Protein AF-A0A7V8GK95-F1 (afdb_monomer)

Sequence (224 aa):
MRRWREAWDEAEFDGLAWIAGALVVMAVLVVMGVAIPYWWFVGGRISGNATDWAQFGDYFGGVAGPLLAVFSVVGLVLALLLQGRQIRQAEERSIAEQHLRSLQALSREMELLEARLLTVPATGEGNPALPVPQSMADVLDGLAPLHPAHRPMFRRLATLYAQVLGEYAATVAMYRENVLPYWDVRTFERRGRGWLARLQPHAGSLEGMGVVALAVIEHHLRGE

Solvent-accessible surface area (backbone atoms only — not comparable to full-atom values): 12532 Å² total; per-residue (Å²): 118,64,74,61,52,54,55,51,52,52,53,49,52,52,50,49,52,52,49,54,51,50,51,54,52,48,53,51,49,52,53,48,65,53,50,52,57,52,40,61,75,66,67,74,62,87,74,92,51,71,68,61,56,51,54,49,48,52,55,47,46,66,57,49,45,61,54,51,49,52,52,48,52,53,50,49,52,52,49,52,58,51,50,56,49,53,50,51,57,50,48,57,50,49,53,45,50,49,53,51,50,50,52,50,50,45,51,50,50,51,54,52,54,32,63,38,67,62,72,67,82,84,78,85,81,92,71,88,74,68,75,70,76,36,31,45,41,35,44,48,72,65,76,38,84,82,51,80,89,45,49,69,58,49,29,55,50,51,43,50,49,51,51,52,48,36,56,42,19,52,50,50,38,54,41,51,76,73,63,50,95,54,75,69,50,59,52,51,34,52,51,52,50,52,56,47,61,39,47,56,86,49,33,89,55,30,70,96,57,30,63,58,51,53,51,52,30,50,35,35,46,69,72,106

Mean predicted aligned error: 12.37 Å

Nearest PDB structures (foldseek):
  8arr-assembly1_A  TM=2.201E-01  e=6.600E-01  Homo sapiens
  8t12-assembly1_A  TM=3.086E-01  e=1.769E+00  Homo sapiens
  4o46-assembly6_F  TM=4.327E-01  e=7.966E+00  Homo sapiens

Radius of gyration: 35.37 Å; Cα contacts (8 Å, |Δi|>4): 136; chains: 1; bounding box: 76×25×108 Å

Secondary structure (DSSP, 8-state):
-HHHHHHHHHHHHHHHHHHHHHHHHHHHHHHHHHHHHHHHHTTTPPPS-HHHHHHHHHHHHHHHHHHHHHHHHHHHHHHHHHHHHHHHHHHHHHHHHHHHHHHHHHHHHHHHHHT-EE------SS-------EEHHHHHTTSS---GGGHHHHHHHHHHHHHHHHHHHHHHHHHHHHT-SSHHHHHHHHHHHHHHHHHGGGGGGS-TTHHHHHHHHHHHHHT-

pLDDT: mean 80.24, std 12.64, range [44.44, 95.81]

Organism: NCBI:txid83619

Structure (mmCIF, N/CA/C/O backbone):
data_AF-A0A7V8GK95-F1
#
_entry.id   AF-A0A7V8GK95-F1
#
loop_
_atom_site.group_PDB
_atom_site.id
_atom_site.type_symbol
_atom_site.label_atom_id
_atom_site.label_alt_id
_atom_site.label_comp_id
_atom_site.label_asym_id
_atom_site.label_entity_id
_atom_site.label_seq_id
_atom_site.pdbx_PDB_ins_code
_atom_site.Cartn_x
_atom_site.Cartn_y
_atom_site.Cartn_z
_atom_site.occupancy
_atom_site.B_iso_or_equiv
_atom_site.auth_seq_id
_atom_site.auth_comp_id
_atom_site.auth_asym_id
_atom_site.auth_atom_id
_atom_site.pdbx_PDB_model_num
ATOM 1 N N . MET A 1 1 ? -11.070 -15.235 -13.474 1.00 50.25 1 MET A N 1
ATOM 2 C CA . MET A 1 1 ? -10.571 -14.013 -14.152 1.00 50.25 1 MET A CA 1
ATOM 3 C C . MET A 1 1 ? -9.053 -13.797 -14.019 1.00 50.25 1 MET A C 1
ATOM 5 O O . MET A 1 1 ? -8.503 -13.161 -14.902 1.00 50.25 1 MET A O 1
ATOM 9 N N . ARG A 1 2 ? -8.356 -14.341 -12.999 1.00 46.59 2 ARG A N 1
ATOM 10 C CA . ARG A 1 2 ? -6.887 -14.208 -12.818 1.00 46.59 2 ARG A CA 1
ATOM 11 C C . ARG A 1 2 ? -6.032 -14.966 -13.853 1.00 46.59 2 ARG A C 1
ATOM 13 O O . ARG A 1 2 ? -5.194 -14.346 -14.485 1.00 46.59 2 ARG A O 1
ATOM 20 N N . ARG A 1 3 ? -6.368 -16.233 -14.151 1.00 47.66 3 ARG A N 1
ATOM 21 C CA . ARG A 1 3 ? -5.681 -17.056 -15.179 1.00 47.66 3 ARG A CA 1
ATOM 22 C C . ARG A 1 3 ? -5.663 -16.442 -16.582 1.00 47.66 3 ARG A C 1
ATOM 24 O O . ARG A 1 3 ? -4.743 -16.693 -17.342 1.00 47.66 3 ARG A O 1
ATOM 31 N N . TRP A 1 4 ? -6.682 -15.656 -16.931 1.00 46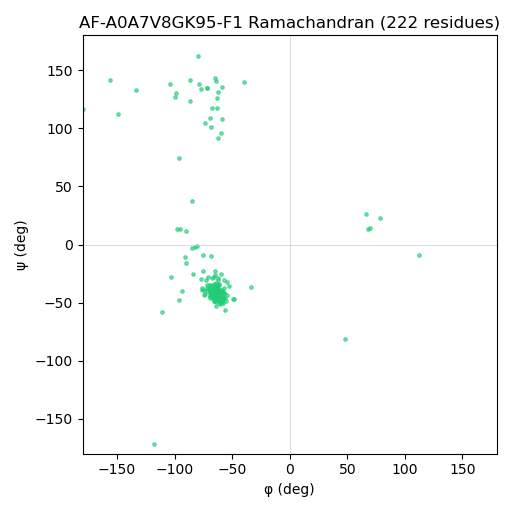.59 4 TRP A N 1
ATOM 32 C CA . TRP A 1 4 ? -6.716 -14.959 -18.218 1.00 46.59 4 TRP A CA 1
ATOM 33 C C . TRP A 1 4 ? -5.779 -13.749 -18.207 1.00 46.59 4 TRP A C 1
ATOM 35 O O . TRP A 1 4 ? -5.110 -13.508 -19.192 1.00 46.59 4 TRP A O 1
ATOM 45 N N . ARG A 1 5 ? -5.669 -13.025 -17.088 1.00 52.19 5 ARG A N 1
ATOM 46 C CA . ARG A 1 5 ? -4.744 -11.890 -16.959 1.00 52.19 5 ARG A CA 1
ATOM 47 C C . ARG A 1 5 ? -3.279 -12.337 -16.954 1.00 52.19 5 ARG A C 1
ATOM 49 O O . ARG A 1 5 ? -2.479 -11.762 -17.672 1.00 52.19 5 ARG A O 1
ATOM 56 N N . GLU A 1 6 ? -2.978 -13.416 -16.235 1.00 52.19 6 GLU A N 1
ATOM 57 C CA . GLU A 1 6 ? -1.641 -14.029 -16.189 1.00 52.19 6 GLU A CA 1
ATOM 58 C C . GLU A 1 6 ? -1.195 -14.526 -17.578 1.00 52.19 6 GLU A C 1
ATOM 60 O O . GLU A 1 6 ? -0.088 -14.225 -18.007 1.00 52.19 6 GLU A O 1
ATOM 65 N N . ALA A 1 7 ? -2.088 -15.179 -18.336 1.00 50.69 7 ALA A N 1
ATOM 66 C CA . ALA A 1 7 ? -1.790 -15.630 -19.699 1.00 50.69 7 ALA A CA 1
ATOM 67 C C . ALA A 1 7 ? -1.590 -14.477 -20.707 1.00 50.69 7 ALA A C 1
ATOM 69 O O . ALA A 1 7 ? -0.860 -14.636 -21.683 1.00 50.69 7 ALA A O 1
ATOM 70 N N . TRP A 1 8 ? -2.238 -13.327 -20.492 1.00 55.03 8 TRP A N 1
ATOM 71 C CA . TRP A 1 8 ? -2.030 -12.124 -21.306 1.00 55.03 8 TRP A CA 1
ATOM 72 C C . TRP A 1 8 ? -0.713 -11.413 -20.954 1.00 55.03 8 TRP A C 1
ATOM 74 O O . TRP A 1 8 ? -0.011 -10.982 -21.866 1.00 55.03 8 TRP A O 1
ATOM 84 N N . ASP A 1 9 ? -0.344 -11.346 -19.671 1.00 60.59 9 ASP A N 1
ATOM 85 C CA . ASP A 1 9 ? 0.926 -10.754 -19.224 1.00 60.59 9 ASP A CA 1
ATOM 86 C C . ASP A 1 9 ? 2.142 -11.592 -19.668 1.00 60.59 9 ASP A C 1
ATOM 88 O O . ASP A 1 9 ? 3.132 -11.029 -20.132 1.00 60.59 9 ASP A O 1
ATOM 92 N N . GLU A 1 10 ? 2.068 -12.928 -19.588 1.00 57.38 10 GLU A N 1
ATOM 93 C CA . GLU A 1 10 ? 3.137 -13.832 -20.052 1.00 57.38 10 GLU A CA 1
ATOM 94 C C . GLU A 1 10 ? 3.343 -13.739 -21.574 1.00 57.38 10 GLU A C 1
ATOM 96 O O . GLU A 1 10 ? 4.473 -13.583 -22.040 1.00 57.38 10 GLU A O 1
ATOM 101 N N . ALA A 1 11 ? 2.256 -13.733 -22.355 1.00 59.62 11 ALA A N 1
ATOM 102 C CA . ALA A 1 11 ? 2.326 -13.619 -23.812 1.00 59.62 11 ALA A CA 1
ATOM 103 C C . ALA A 1 11 ? 2.839 -12.245 -24.290 1.00 59.62 11 ALA A C 1
ATOM 105 O O . ALA A 1 11 ? 3.558 -12.164 -25.289 1.00 59.62 11 ALA A O 1
ATOM 106 N N . GLU A 1 12 ? 2.498 -11.155 -23.591 1.00 62.19 12 GLU A N 1
ATOM 107 C CA . GLU A 1 12 ? 3.033 -9.824 -23.899 1.00 62.19 12 GLU A CA 1
ATOM 108 C C . GLU A 1 12 ? 4.510 -9.681 -23.502 1.00 62.19 12 GLU A C 1
ATOM 110 O O . GLU A 1 12 ? 5.268 -9.037 -24.231 1.00 62.19 12 GLU A O 1
ATOM 115 N N . PHE A 1 13 ? 4.941 -10.271 -22.381 1.00 62.59 13 PHE A N 1
ATOM 116 C CA . PHE A 1 13 ? 6.338 -10.209 -21.940 1.00 62.59 13 PHE A CA 1
ATOM 117 C C . PHE A 1 13 ? 7.259 -11.004 -22.869 1.00 62.59 13 PHE A 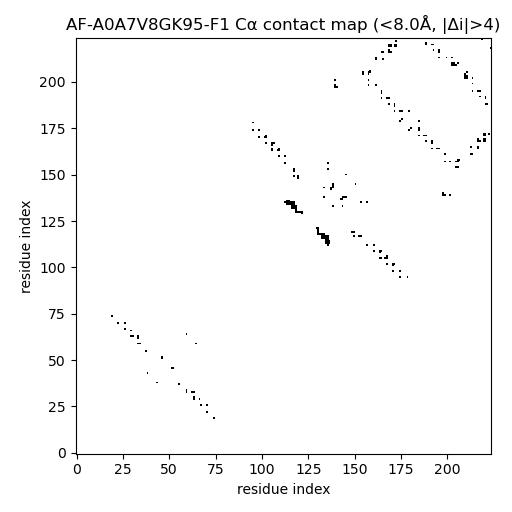C 1
ATOM 119 O O . PHE A 1 13 ? 8.305 -10.492 -23.278 1.00 62.59 13 PHE A O 1
ATOM 126 N N . ASP A 1 14 ? 6.829 -12.200 -23.283 1.00 70.12 14 ASP A N 1
ATOM 127 C CA . ASP A 1 14 ? 7.507 -12.964 -24.326 1.00 70.12 14 ASP A CA 1
ATOM 128 C C . ASP A 1 14 ? 7.559 -12.148 -25.621 1.00 70.12 14 ASP A C 1
ATOM 130 O O . ASP A 1 14 ? 8.635 -11.956 -26.187 1.00 70.12 14 ASP A O 1
ATOM 134 N N . GLY A 1 15 ? 6.435 -11.568 -26.054 1.00 71.12 15 GLY A N 1
ATOM 135 C CA . GLY A 1 15 ? 6.379 -10.719 -27.247 1.00 71.12 15 GLY A CA 1
ATOM 136 C C . GLY A 1 15 ? 7.384 -9.561 -27.220 1.00 71.12 15 GLY A C 1
ATOM 137 O O . GLY A 1 15 ? 8.084 -9.324 -28.204 1.00 71.12 15 GLY A O 1
ATOM 138 N N . LEU A 1 16 ? 7.521 -8.871 -26.086 1.00 69.62 16 LEU A N 1
ATOM 139 C CA . LEU A 1 16 ? 8.480 -7.776 -25.918 1.00 69.62 16 LEU A CA 1
ATOM 140 C C . LEU A 1 16 ? 9.936 -8.257 -25.894 1.00 69.62 16 LEU A C 1
ATOM 142 O O . LEU A 1 16 ? 10.795 -7.599 -26.483 1.00 69.62 16 LEU A O 1
ATOM 146 N N . ALA A 1 17 ? 10.221 -9.402 -25.270 1.00 73.19 17 ALA A N 1
ATOM 147 C CA . ALA A 1 17 ? 11.549 -10.013 -25.289 1.00 73.19 17 ALA A CA 1
ATOM 148 C C . ALA A 1 17 ? 11.955 -10.437 -26.712 1.00 73.19 17 ALA A C 1
ATOM 150 O O . ALA A 1 17 ? 13.087 -10.186 -27.135 1.00 73.19 17 ALA A O 1
ATOM 151 N N . TRP A 1 18 ? 11.017 -10.988 -27.488 1.00 75.31 18 TRP A N 1
ATOM 152 C CA . TRP A 1 18 ? 11.206 -11.294 -28.907 1.00 75.31 18 TRP A CA 1
ATOM 153 C C . TRP A 1 18 ? 11.435 -10.032 -29.747 1.00 75.31 18 TRP A C 1
ATOM 155 O O . TRP A 1 18 ? 12.325 -10.026 -30.596 1.00 75.31 18 TRP A O 1
ATOM 165 N N . ILE A 1 19 ? 10.699 -8.944 -29.493 1.00 78.62 19 ILE A N 1
ATOM 166 C CA . ILE A 1 19 ? 10.881 -7.656 -30.188 1.00 78.62 19 ILE A CA 1
ATOM 167 C C . ILE A 1 19 ? 12.245 -7.038 -29.856 1.00 78.62 19 ILE A C 1
ATOM 169 O O . ILE A 1 19 ? 12.940 -6.564 -30.755 1.00 78.62 19 ILE A O 1
ATOM 173 N N . ALA A 1 20 ? 12.658 -7.066 -28.589 1.00 77.75 20 ALA A N 1
ATOM 174 C CA . ALA A 1 20 ? 13.972 -6.586 -28.172 1.00 77.75 20 ALA A CA 1
ATOM 175 C C . ALA A 1 20 ? 15.099 -7.419 -28.807 1.00 77.75 20 ALA A C 1
ATOM 177 O O . ALA A 1 20 ? 16.050 -6.859 -29.353 1.00 77.75 20 ALA A O 1
ATOM 178 N N . GLY A 1 21 ? 14.963 -8.750 -28.815 1.00 82.50 21 GLY A N 1
ATOM 179 C CA . GLY A 1 21 ? 15.882 -9.647 -29.516 1.00 82.50 21 GLY A CA 1
ATOM 180 C C . GLY A 1 21 ? 15.943 -9.360 -31.020 1.00 82.50 21 GLY A C 1
ATOM 181 O O . GLY A 1 21 ? 17.030 -9.252 -31.585 1.00 82.50 21 GLY A O 1
ATOM 182 N N . ALA A 1 22 ? 14.792 -9.146 -31.661 1.00 82.00 22 ALA A N 1
ATOM 183 C CA . ALA A 1 22 ? 14.706 -8.793 -33.075 1.00 82.00 22 ALA A CA 1
ATOM 184 C C . ALA A 1 22 ? 15.367 -7.440 -33.385 1.00 82.00 22 ALA A C 1
ATOM 186 O O . ALA A 1 22 ? 16.049 -7.320 -34.401 1.00 82.00 22 ALA A O 1
ATOM 187 N N . LEU A 1 23 ? 15.229 -6.441 -32.507 1.00 80.25 23 LEU A N 1
ATOM 188 C CA . LEU A 1 23 ? 15.901 -5.142 -32.632 1.00 80.25 23 LEU A CA 1
ATOM 189 C C . LEU A 1 23 ? 17.426 -5.272 -32.565 1.00 80.25 23 LEU A C 1
ATOM 191 O O . LEU A 1 23 ? 18.125 -4.667 -33.375 1.00 80.25 23 LEU A O 1
ATOM 195 N N . VAL A 1 24 ? 17.945 -6.089 -31.644 1.00 82.88 24 VAL A N 1
ATOM 196 C CA . VAL A 1 24 ? 19.390 -6.351 -31.535 1.00 82.88 24 VAL A CA 1
ATOM 197 C C . VAL A 1 24 ? 19.906 -7.068 -32.780 1.00 82.88 24 VAL A C 1
ATOM 199 O O . VAL A 1 24 ? 20.910 -6.652 -33.357 1.00 82.88 24 VAL A O 1
ATOM 202 N N . VAL A 1 25 ? 19.200 -8.104 -33.243 1.00 85.38 25 VAL A N 1
ATOM 203 C CA . VAL A 1 25 ? 19.552 -8.816 -34.480 1.00 85.38 25 VAL A CA 1
ATOM 204 C C . VAL A 1 25 ? 19.526 -7.865 -35.676 1.00 85.38 25 VAL A C 1
ATOM 206 O O . VAL A 1 25 ? 20.461 -7.866 -36.471 1.00 85.38 25 VAL A O 1
ATOM 209 N N . MET A 1 26 ? 18.515 -7.001 -35.783 1.00 81.38 26 MET A N 1
ATOM 210 C CA . MET A 1 26 ? 18.412 -6.007 -36.853 1.00 81.38 26 MET A CA 1
ATOM 211 C C . MET A 1 26 ? 19.566 -4.999 -36.817 1.00 81.38 26 MET A C 1
ATOM 213 O O . MET A 1 26 ? 20.148 -4.700 -37.857 1.00 81.38 26 MET A O 1
ATOM 217 N N . ALA A 1 27 ? 19.948 -4.512 -35.634 1.00 80.44 27 ALA A N 1
ATOM 218 C CA . ALA A 1 27 ? 21.096 -3.622 -35.481 1.00 80.44 27 ALA A CA 1
ATOM 219 C C . ALA A 1 27 ? 22.398 -4.301 -35.942 1.00 80.44 27 ALA A C 1
ATOM 221 O O . ALA A 1 27 ? 23.175 -3.703 -36.686 1.00 80.44 27 ALA A O 1
ATOM 222 N N . VAL A 1 28 ? 22.606 -5.573 -35.582 1.00 83.62 28 VAL A N 1
ATOM 223 C CA . VAL A 1 28 ? 23.746 -6.371 -36.063 1.00 83.62 28 VAL A CA 1
ATOM 224 C C . VAL A 1 28 ? 23.692 -6.552 -37.581 1.00 83.62 28 VAL A C 1
ATOM 226 O O . VAL A 1 28 ? 24.711 -6.390 -38.247 1.00 83.62 28 VAL A O 1
ATOM 229 N N . LEU A 1 29 ? 22.518 -6.829 -38.155 1.00 83.81 29 LEU A N 1
ATOM 230 C CA . LEU A 1 29 ? 22.345 -6.962 -39.604 1.00 83.81 29 LEU A CA 1
ATOM 231 C C . LEU A 1 29 ? 22.642 -5.660 -40.349 1.00 83.81 29 LEU A C 1
ATOM 233 O O . LEU A 1 29 ? 23.238 -5.714 -41.418 1.00 83.81 29 LEU A O 1
ATOM 237 N N . VAL A 1 30 ? 22.291 -4.501 -39.789 1.00 82.06 30 VAL A N 1
ATOM 238 C CA . VAL A 1 30 ? 22.651 -3.194 -40.356 1.00 82.06 30 VAL A CA 1
ATOM 239 C C . VAL A 1 30 ? 24.164 -2.991 -40.337 1.00 82.06 30 VAL A C 1
ATOM 241 O O . VAL A 1 30 ? 24.744 -2.635 -41.359 1.00 82.06 30 VAL A O 1
ATOM 244 N N . VAL A 1 31 ? 24.823 -3.278 -39.211 1.00 81.75 31 VAL A N 1
ATOM 245 C CA . VAL A 1 31 ? 26.289 -3.191 -39.093 1.00 81.75 31 VAL A CA 1
ATOM 246 C C . VAL A 1 31 ? 26.973 -4.104 -40.114 1.00 81.75 31 VAL A C 1
ATOM 248 O O . VAL A 1 31 ? 27.856 -3.665 -40.851 1.00 81.75 31 VAL A O 1
ATOM 251 N N . MET A 1 32 ? 26.527 -5.356 -40.212 1.00 81.69 32 MET A N 1
ATOM 252 C CA . MET A 1 32 ? 27.051 -6.332 -41.170 1.00 81.69 32 MET A CA 1
ATOM 253 C C . MET A 1 32 ? 26.739 -5.935 -42.618 1.00 81.69 32 MET A C 1
ATOM 255 O O . MET A 1 32 ? 27.592 -6.076 -43.491 1.00 81.69 32 MET A O 1
ATOM 259 N N . GLY A 1 33 ? 25.551 -5.387 -42.871 1.00 80.81 33 GLY A N 1
ATOM 260 C CA . GLY A 1 33 ? 25.105 -4.916 -44.180 1.00 80.81 33 GLY A CA 1
ATOM 261 C C . GLY A 1 33 ? 25.908 -3.731 -44.713 1.00 80.81 33 GLY A C 1
ATOM 262 O O . GLY A 1 33 ? 25.970 -3.550 -45.922 1.00 80.81 33 GLY A O 1
ATOM 263 N N . VAL A 1 34 ? 26.569 -2.966 -43.841 1.00 77.69 34 VAL A N 1
ATOM 264 C CA . VAL A 1 34 ? 27.497 -1.891 -44.228 1.00 77.69 34 VAL A CA 1
ATOM 265 C C . VAL A 1 34 ? 28.945 -2.397 -44.283 1.00 77.69 34 VAL A C 1
ATOM 267 O O . VAL A 1 34 ? 29.688 -2.057 -45.205 1.00 77.69 34 VAL A O 1
ATOM 270 N N . ALA A 1 35 ? 29.351 -3.252 -43.340 1.00 78.12 35 ALA A N 1
ATOM 271 C CA . ALA A 1 35 ? 30.722 -3.755 -43.245 1.00 78.12 35 ALA A CA 1
ATOM 272 C C . ALA A 1 35 ? 31.089 -4.769 -44.348 1.00 78.12 35 ALA A C 1
ATOM 274 O O . ALA A 1 35 ? 32.193 -4.708 -44.892 1.00 78.12 35 ALA A O 1
ATOM 275 N N . ILE A 1 36 ? 30.179 -5.684 -44.709 1.00 80.56 36 ILE A N 1
ATOM 276 C CA . ILE A 1 36 ? 30.436 -6.744 -45.703 1.00 80.56 36 ILE A CA 1
ATOM 277 C C . ILE A 1 36 ? 30.659 -6.170 -47.115 1.00 80.56 36 ILE A C 1
ATOM 279 O O . ILE A 1 36 ? 31.652 -6.547 -47.743 1.00 80.56 36 ILE A O 1
ATOM 283 N N . PRO A 1 37 ? 29.815 -5.257 -47.641 1.00 77.00 37 PRO A N 1
ATOM 284 C CA . PRO A 1 37 ? 30.052 -4.668 -48.956 1.00 77.00 37 PRO A CA 1
ATOM 285 C C . PRO A 1 37 ? 31.347 -3.863 -48.989 1.00 77.00 37 PRO A C 1
ATOM 287 O O . PRO A 1 37 ? 32.117 -4.004 -49.934 1.00 77.00 37 PRO A O 1
AT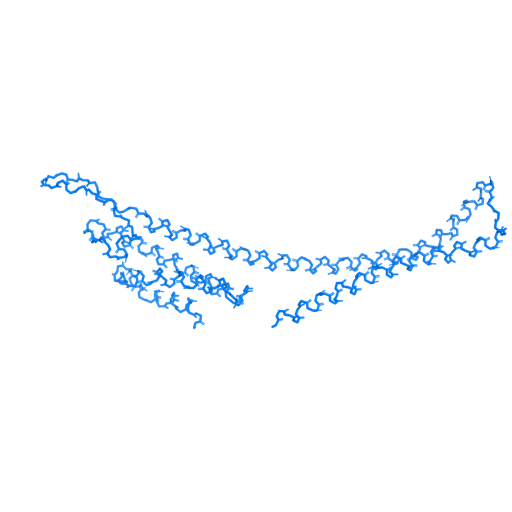OM 290 N N . TYR A 1 38 ? 31.634 -3.081 -47.942 1.00 74.12 38 TYR A N 1
ATOM 291 C CA . TYR A 1 38 ? 32.888 -2.334 -47.846 1.00 74.12 38 TYR A CA 1
ATOM 292 C C . TYR A 1 38 ? 34.108 -3.267 -47.919 1.00 74.12 38 TYR A C 1
ATOM 294 O O . TYR A 1 38 ? 35.022 -3.035 -48.710 1.00 74.12 38 TYR A O 1
ATOM 302 N N . TRP A 1 39 ? 34.086 -4.378 -47.175 1.00 74.69 39 TRP A N 1
ATOM 303 C CA . TRP A 1 39 ? 35.144 -5.394 -47.208 1.00 74.69 39 TRP A CA 1
ATOM 304 C C . TRP A 1 39 ? 35.336 -6.013 -48.600 1.00 74.69 39 TRP A C 1
ATOM 306 O O . TRP A 1 39 ? 36.469 -6.233 -49.039 1.00 74.69 39 TRP A O 1
ATOM 316 N N . TRP A 1 40 ? 34.234 -6.266 -49.312 1.00 74.94 40 TRP A N 1
ATOM 317 C CA . TRP A 1 40 ? 34.257 -6.812 -50.668 1.00 74.94 40 TRP A CA 1
ATOM 318 C C . TRP A 1 40 ? 34.808 -5.808 -51.691 1.00 74.94 40 TRP A C 1
ATOM 320 O O . TRP A 1 40 ? 35.609 -6.179 -52.546 1.00 74.94 40 TRP A O 1
ATOM 330 N N . PHE A 1 41 ? 34.426 -4.532 -51.588 1.00 71.44 41 PHE A N 1
ATOM 331 C CA . PHE A 1 41 ? 34.870 -3.472 -52.501 1.00 71.44 41 PHE A CA 1
ATOM 332 C C . PHE A 1 41 ? 36.337 -3.063 -52.298 1.00 71.44 41 PHE A C 1
ATOM 334 O O . PHE A 1 41 ? 37.002 -2.707 -53.268 1.00 71.44 41 PHE A O 1
ATOM 341 N N . VAL A 1 42 ? 36.867 -3.157 -51.074 1.00 70.75 42 VAL A N 1
ATOM 342 C CA . VAL A 1 42 ? 38.278 -2.842 -50.756 1.00 70.75 42 VAL A CA 1
ATOM 343 C C . VAL A 1 42 ? 39.217 -4.042 -51.001 1.00 70.75 42 VAL A C 1
ATOM 345 O O . VAL A 1 42 ? 40.438 -3.934 -50.890 1.00 70.75 42 VAL A O 1
ATOM 348 N N . GLY A 1 43 ? 38.678 -5.200 -51.400 1.00 69.12 43 GLY A N 1
ATOM 349 C CA . GLY A 1 43 ? 39.475 -6.370 -51.787 1.00 69.12 43 GLY A CA 1
ATOM 350 C C . GLY A 1 43 ? 40.035 -7.177 -50.609 1.00 69.12 43 GLY A C 1
ATOM 351 O O . GLY A 1 43 ? 41.028 -7.886 -50.769 1.00 69.12 43 GLY A O 1
ATOM 352 N N . GLY A 1 44 ? 39.421 -7.072 -49.425 1.00 64.88 44 GLY A N 1
ATOM 353 C CA . GLY A 1 44 ? 39.691 -7.940 -48.271 1.00 64.88 44 GLY A CA 1
ATOM 354 C C . GLY A 1 44 ? 41.070 -7.804 -47.616 1.00 64.88 44 GLY A C 1
ATOM 355 O O . GLY A 1 44 ? 41.461 -8.666 -46.828 1.00 64.88 44 GLY A O 1
ATOM 356 N N . ARG A 1 45 ? 41.827 -6.746 -47.931 1.00 67.94 45 ARG A N 1
ATOM 357 C CA . ARG A 1 45 ? 43.115 -6.447 -47.295 1.00 67.94 45 ARG A CA 1
ATOM 358 C C . ARG A 1 45 ? 42.939 -5.378 -46.224 1.00 67.94 45 ARG A C 1
ATOM 360 O O . ARG A 1 45 ? 42.424 -4.300 -46.495 1.00 67.94 45 ARG A O 1
ATOM 367 N N . ILE A 1 46 ? 43.413 -5.675 -45.017 1.00 71.31 46 ILE A N 1
ATOM 368 C CA . ILE A 1 46 ? 43.481 -4.708 -43.919 1.00 71.31 46 ILE A CA 1
ATOM 369 C C . ILE A 1 46 ? 44.511 -3.640 -44.299 1.00 71.31 46 ILE A C 1
ATOM 371 O O . ILE A 1 46 ? 45.687 -3.960 -44.488 1.00 71.31 46 ILE A O 1
ATOM 375 N N . SER A 1 47 ? 44.076 -2.386 -44.433 1.00 76.81 47 SER A N 1
ATOM 376 C CA . SER A 1 47 ? 44.993 -1.286 -44.730 1.00 76.81 47 SER A CA 1
ATOM 377 C C . SER A 1 47 ? 45.865 -0.960 -43.517 1.00 76.81 47 SER A C 1
ATOM 379 O O . SER A 1 47 ? 45.377 -0.847 -42.390 1.00 76.81 47 SER A O 1
ATOM 381 N N . GLY A 1 48 ? 47.166 -0.783 -43.763 1.00 79.00 48 GLY A N 1
ATOM 382 C CA . GLY A 1 48 ? 48.116 -0.251 -42.783 1.00 79.00 48 GLY A CA 1
ATOM 383 C C . GLY A 1 48 ? 48.113 1.279 -42.700 1.00 79.00 48 GLY A C 1
ATOM 384 O O . GLY A 1 48 ? 48.865 1.837 -41.906 1.00 79.00 48 GLY A O 1
ATOM 385 N N . ASN A 1 49 ? 47.307 1.960 -43.524 1.00 82.56 49 ASN A N 1
A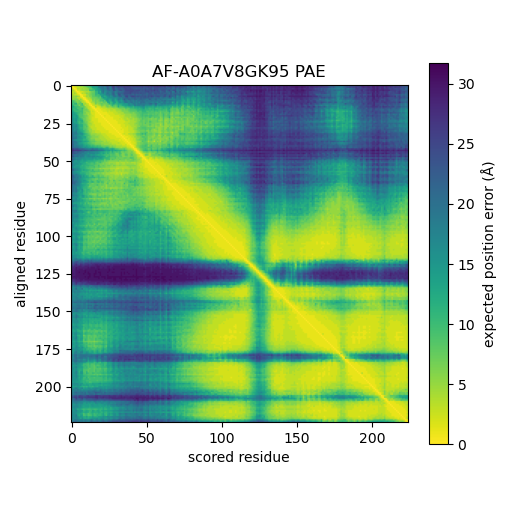TOM 386 C CA . ASN A 1 49 ? 47.253 3.414 -43.582 1.00 82.56 49 ASN A CA 1
ATOM 387 C C . ASN A 1 49 ? 46.063 3.954 -42.776 1.00 82.56 49 ASN A C 1
ATOM 389 O O . ASN A 1 49 ? 44.927 3.513 -42.942 1.00 82.56 49 ASN A O 1
ATOM 393 N N . ALA A 1 50 ? 46.314 4.936 -41.910 1.00 81.56 50 ALA A N 1
ATOM 394 C CA . ALA A 1 50 ? 45.295 5.490 -41.016 1.00 81.56 50 ALA A CA 1
ATOM 395 C C . ALA A 1 50 ? 44.171 6.230 -41.769 1.00 81.56 50 ALA A C 1
ATOM 397 O O . ALA A 1 50 ? 43.033 6.265 -41.304 1.00 81.56 50 ALA A O 1
ATOM 398 N N . THR A 1 51 ? 44.467 6.793 -42.943 1.00 84.38 51 THR A N 1
ATOM 399 C CA . THR A 1 51 ? 43.496 7.529 -43.770 1.00 84.38 51 THR A CA 1
ATOM 400 C C . THR A 1 51 ? 42.349 6.646 -44.265 1.00 84.38 51 THR A C 1
ATOM 402 O O . THR A 1 51 ? 41.207 7.099 -44.299 1.00 84.38 51 THR A O 1
ATOM 405 N N . ASP A 1 52 ? 42.620 5.379 -44.578 1.00 80.19 52 ASP A N 1
ATOM 406 C CA . ASP A 1 52 ? 41.604 4.455 -45.096 1.00 80.19 52 ASP A CA 1
ATOM 407 C C . ASP A 1 52 ? 40.586 4.088 -44.003 1.00 80.19 52 ASP A C 1
ATOM 409 O O . ASP A 1 52 ? 39.386 3.986 -44.257 1.00 80.19 52 ASP A O 1
ATOM 413 N N . TRP A 1 53 ? 41.051 3.983 -42.754 1.00 81.88 53 TRP A N 1
ATOM 414 C CA . TRP A 1 53 ? 40.195 3.783 -41.583 1.00 81.88 53 TRP A CA 1
ATOM 415 C C . TRP A 1 53 ? 39.323 4.998 -41.267 1.00 81.88 53 TRP A C 1
ATOM 417 O O . TRP A 1 53 ? 38.177 4.827 -40.854 1.00 81.88 53 TRP A O 1
ATOM 427 N N . ALA A 1 54 ? 39.832 6.213 -41.488 1.00 80.69 54 ALA A N 1
ATOM 428 C CA . ALA A 1 54 ? 39.037 7.430 -41.341 1.00 80.69 54 ALA A CA 1
ATOM 429 C C . ALA A 1 54 ? 37.888 7.469 -42.366 1.00 80.69 54 ALA A C 1
ATOM 431 O O . ALA A 1 54 ? 36.736 7.661 -41.989 1.00 80.69 54 ALA A O 1
ATOM 432 N N . GLN A 1 55 ? 38.175 7.169 -43.638 1.00 82.50 55 GLN A N 1
ATOM 433 C CA . GLN A 1 55 ? 37.159 7.117 -44.698 1.00 82.50 55 GLN A CA 1
ATOM 434 C C . GLN A 1 55 ? 36.124 6.001 -44.480 1.00 82.50 55 GLN A C 1
ATOM 436 O O . GLN A 1 55 ? 34.936 6.194 -44.746 1.00 82.50 55 GLN A O 1
ATOM 441 N N . PHE A 1 56 ? 36.551 4.840 -43.970 1.00 81.75 56 PHE A N 1
ATOM 442 C CA . PHE A 1 56 ? 35.630 3.788 -43.536 1.00 81.75 56 PHE A CA 1
ATOM 443 C C . PHE A 1 56 ? 34.701 4.278 -42.424 1.00 81.75 56 PHE A C 1
ATOM 445 O O . PHE A 1 56 ? 33.490 4.075 -42.504 1.00 81.75 56 PHE A O 1
ATOM 452 N N . GLY A 1 57 ? 35.263 4.931 -41.402 1.00 80.81 57 GLY A N 1
ATOM 453 C CA . GLY A 1 57 ? 34.511 5.497 -40.286 1.00 80.81 57 GLY A CA 1
ATOM 454 C C . GLY A 1 57 ? 33.463 6.513 -40.738 1.00 80.81 57 GLY A C 1
ATOM 455 O O . GLY A 1 57 ? 32.333 6.456 -40.257 1.00 80.81 57 GLY A O 1
ATOM 456 N N . ASP A 1 58 ? 33.793 7.370 -41.707 1.00 84.00 58 ASP A N 1
ATOM 457 C CA . ASP A 1 58 ? 32.865 8.359 -42.270 1.00 84.00 58 ASP A CA 1
ATOM 458 C C . ASP A 1 58 ? 31.690 7.698 -43.009 1.00 84.00 58 ASP A C 1
ATOM 460 O O . ASP A 1 58 ? 30.529 8.052 -42.789 1.00 84.00 58 ASP A O 1
ATOM 464 N N . TYR A 1 59 ? 31.964 6.693 -43.847 1.00 82.19 59 TYR A N 1
ATOM 465 C CA . TYR A 1 59 ? 30.920 5.937 -44.547 1.00 82.19 59 TYR A CA 1
ATOM 466 C C . TYR A 1 59 ? 30.045 5.137 -43.573 1.00 82.19 59 TYR A C 1
ATOM 468 O O . TYR A 1 59 ? 28.813 5.207 -43.619 1.00 82.19 59 TYR A O 1
ATOM 476 N N . PHE A 1 60 ? 30.681 4.398 -42.661 1.00 81.88 60 PHE A N 1
ATOM 477 C CA . PHE A 1 60 ? 29.993 3.570 -41.682 1.00 81.88 60 PHE A CA 1
ATOM 478 C C . PHE A 1 60 ? 29.145 4.423 -40.737 1.00 81.88 60 PHE A C 1
ATOM 480 O O . PHE A 1 60 ? 27.964 4.143 -40.556 1.00 81.88 60 PHE A O 1
ATOM 487 N N . GLY A 1 61 ? 29.705 5.502 -40.189 1.00 80.50 61 GLY A N 1
ATOM 488 C CA . GLY A 1 61 ? 28.990 6.447 -39.335 1.00 80.50 61 GLY A CA 1
ATOM 489 C C . GLY A 1 61 ? 27.854 7.164 -40.067 1.00 80.50 61 GLY A C 1
ATOM 490 O O . GLY A 1 61 ? 26.778 7.334 -39.495 1.00 80.50 61 GLY A O 1
ATOM 491 N N . GLY A 1 62 ? 28.048 7.513 -41.343 1.00 81.38 62 GLY A N 1
ATOM 492 C CA . GLY A 1 62 ? 27.037 8.175 -42.168 1.00 81.38 62 GLY A CA 1
ATOM 493 C C . GLY A 1 62 ? 25.805 7.314 -42.466 1.00 81.38 62 GLY A C 1
ATOM 494 O O . GLY A 1 62 ? 24.698 7.844 -42.531 1.00 81.38 62 GLY A O 1
ATOM 495 N N . VAL A 1 63 ? 25.968 5.994 -42.606 1.00 80.44 63 VAL A N 1
ATOM 496 C CA . VAL A 1 63 ? 24.858 5.063 -42.893 1.00 80.44 63 VAL A CA 1
ATOM 497 C C . VAL A 1 63 ? 24.308 4.418 -41.619 1.00 80.44 63 VAL A C 1
ATOM 499 O O . VAL A 1 63 ? 23.094 4.394 -41.405 1.00 80.44 63 VAL A O 1
ATOM 502 N N . ALA A 1 64 ? 25.183 3.911 -40.748 1.00 79.50 64 ALA A N 1
ATOM 503 C CA . ALA A 1 64 ? 24.776 3.254 -39.511 1.00 79.50 64 ALA A CA 1
ATOM 504 C C . ALA A 1 64 ? 24.232 4.258 -38.487 1.00 79.50 64 ALA A C 1
ATOM 506 O O . ALA A 1 64 ? 23.290 3.930 -37.774 1.00 79.50 64 ALA A O 1
ATOM 507 N N . GLY A 1 65 ? 24.763 5.484 -38.432 1.00 82.25 65 GLY A N 1
ATOM 508 C CA . GLY A 1 65 ? 24.342 6.511 -37.475 1.00 82.25 65 GLY A CA 1
ATOM 509 C C . GLY A 1 65 ? 22.839 6.821 -37.531 1.00 82.25 65 GLY A C 1
ATOM 510 O O . GLY A 1 65 ? 22.159 6.655 -36.516 1.00 82.25 65 GLY A O 1
ATOM 511 N N . PRO A 1 66 ? 22.280 7.202 -38.695 1.00 85.00 66 PRO A N 1
ATOM 512 C CA . PRO A 1 66 ? 20.845 7.452 -38.839 1.00 85.00 66 PRO A CA 1
ATOM 513 C C . PRO A 1 66 ? 19.975 6.224 -38.533 1.00 85.00 66 PRO A C 1
ATOM 515 O O . PRO A 1 66 ? 18.946 6.350 -37.869 1.00 85.00 66 PRO A O 1
ATOM 518 N N . LEU A 1 67 ? 20.395 5.029 -38.964 1.00 80.44 67 LEU A N 1
ATOM 519 C CA . LEU A 1 67 ? 19.667 3.784 -38.698 1.00 80.44 67 LEU A CA 1
ATOM 520 C C . LEU A 1 67 ? 19.635 3.457 -37.197 1.00 80.44 67 LEU A C 1
ATOM 522 O O . LEU A 1 67 ? 18.570 3.195 -36.638 1.00 80.44 67 LEU A O 1
ATOM 526 N N . LEU A 1 68 ? 20.782 3.542 -36.521 1.00 80.94 68 LEU A N 1
ATOM 527 C CA . LEU A 1 68 ? 20.899 3.331 -35.078 1.00 80.94 68 LEU A CA 1
ATOM 528 C C . LEU A 1 68 ? 20.127 4.383 -34.274 1.00 80.94 68 LEU A C 1
ATOM 530 O O . LEU A 1 68 ? 19.570 4.054 -33.226 1.00 80.94 68 LEU A O 1
ATOM 534 N N . ALA A 1 69 ? 20.040 5.623 -34.762 1.00 85.94 69 ALA A N 1
ATOM 535 C CA . ALA A 1 69 ? 19.232 6.668 -34.140 1.00 85.94 69 ALA A CA 1
ATOM 536 C C . ALA A 1 69 ? 17.734 6.322 -34.166 1.00 85.94 69 ALA A C 1
ATOM 538 O O . ALA A 1 69 ? 17.066 6.431 -33.138 1.00 85.94 69 ALA A O 1
ATOM 539 N N . VAL A 1 70 ? 17.212 5.824 -35.294 1.00 86.38 70 VAL A N 1
ATOM 540 C CA . VAL A 1 70 ? 15.816 5.356 -35.384 1.00 86.38 70 VAL A CA 1
ATOM 541 C C . VAL A 1 70 ? 15.568 4.196 -34.419 1.00 86.38 70 VAL A C 1
ATOM 543 O O . VAL A 1 70 ? 14.599 4.230 -33.661 1.00 86.38 70 VAL A O 1
ATOM 546 N N . PHE A 1 71 ? 16.462 3.202 -34.378 1.00 82.88 71 PHE A N 1
ATOM 547 C CA . PHE A 1 71 ? 16.330 2.081 -33.441 1.00 82.88 71 PHE A CA 1
ATOM 548 C C . PHE A 1 71 ? 16.402 2.519 -31.981 1.00 82.88 71 PHE A C 1
ATOM 550 O O . PHE A 1 71 ? 15.679 1.980 -31.146 1.00 82.88 71 PHE A O 1
ATOM 557 N N . SER A 1 72 ? 17.218 3.526 -31.678 1.00 86.00 72 SER A N 1
ATOM 558 C CA . SER A 1 72 ? 17.326 4.097 -30.338 1.00 86.00 72 SER A CA 1
ATOM 559 C C . SER A 1 72 ? 16.026 4.781 -29.916 1.00 86.00 72 SER A C 1
ATOM 561 O O . SER A 1 72 ? 15.560 4.565 -28.800 1.00 86.00 72 SER A O 1
ATOM 563 N N . VAL A 1 73 ? 15.385 5.540 -30.812 1.00 90.75 73 VAL A N 1
ATOM 564 C CA . VAL A 1 73 ? 14.073 6.151 -30.542 1.00 90.75 73 VAL A CA 1
ATOM 565 C C . VAL A 1 73 ? 12.999 5.079 -30.344 1.00 90.75 73 VAL A C 1
ATOM 567 O O . VAL A 1 73 ? 12.244 5.148 -29.377 1.00 90.75 73 VAL A O 1
ATOM 570 N N . VAL A 1 74 ? 12.948 4.058 -31.204 1.00 86.75 74 VAL A N 1
ATOM 571 C CA . VAL A 1 74 ? 11.990 2.945 -31.069 1.00 86.75 74 VAL A CA 1
ATOM 572 C C . VAL A 1 74 ? 12.206 2.187 -29.758 1.00 86.75 74 VAL A C 1
ATOM 574 O O . VAL A 1 74 ? 11.247 1.935 -29.029 1.00 86.75 74 VAL A O 1
ATOM 577 N N . GLY A 1 75 ? 13.459 1.869 -29.428 1.00 85.69 75 GLY A N 1
ATOM 578 C CA . GLY A 1 75 ? 13.821 1.207 -28.178 1.00 85.69 75 GLY A CA 1
ATOM 579 C C . GLY A 1 75 ? 13.437 2.035 -26.953 1.00 85.69 75 GLY A C 1
ATOM 580 O O . GLY A 1 75 ? 12.890 1.493 -25.994 1.00 85.69 75 GLY A O 1
ATOM 581 N N . LEU A 1 76 ? 13.640 3.354 -27.002 1.00 89.81 76 LEU A N 1
ATOM 582 C CA . LEU A 1 76 ? 13.242 4.264 -25.931 1.00 89.81 76 LEU A CA 1
ATOM 583 C C . LEU A 1 76 ? 11.719 4.312 -25.753 1.00 89.81 76 LEU A C 1
ATOM 585 O O . LEU A 1 76 ? 11.236 4.226 -24.627 1.00 89.81 76 LEU A O 1
ATOM 589 N N . VAL A 1 77 ? 10.953 4.408 -26.844 1.00 89.75 77 VAL A N 1
ATOM 590 C CA . VAL A 1 77 ? 9.481 4.381 -26.787 1.00 89.75 77 VAL A CA 1
ATOM 591 C C . VAL A 1 77 ? 8.990 3.063 -26.190 1.00 89.75 77 VAL A C 1
ATOM 593 O O . VAL A 1 77 ? 8.133 3.071 -25.307 1.00 89.75 77 VAL A O 1
ATOM 596 N N . LEU A 1 78 ? 9.564 1.934 -26.611 1.00 84.62 78 LEU A N 1
ATOM 597 C CA . LEU A 1 78 ? 9.230 0.620 -26.064 1.00 84.62 78 LEU A CA 1
ATOM 598 C C . LEU A 1 78 ? 9.526 0.540 -24.560 1.00 84.62 78 LEU A C 1
ATOM 600 O O . LEU A 1 78 ? 8.693 0.070 -23.783 1.00 84.62 78 LEU A O 1
ATOM 604 N N . ALA A 1 79 ? 10.687 1.052 -24.145 1.00 85.44 79 ALA A N 1
ATOM 605 C CA . ALA A 1 79 ? 11.076 1.110 -22.743 1.00 85.44 79 ALA A CA 1
ATOM 606 C C . ALA A 1 79 ? 10.096 1.955 -21.916 1.00 85.44 79 ALA A C 1
ATOM 608 O O . ALA A 1 79 ? 9.687 1.521 -20.842 1.00 85.44 79 ALA A O 1
ATOM 609 N N . LEU A 1 80 ? 9.661 3.115 -22.418 1.00 87.06 80 LEU A N 1
ATOM 610 C CA . LEU A 1 80 ? 8.684 3.974 -21.738 1.00 87.06 80 LEU A CA 1
ATOM 611 C C . LEU A 1 80 ? 7.320 3.291 -21.569 1.00 87.06 80 LEU A C 1
ATOM 613 O O . LEU A 1 80 ? 6.712 3.379 -20.501 1.00 87.06 80 LEU A O 1
ATOM 617 N N . LEU A 1 81 ? 6.846 2.575 -22.592 1.00 85.12 81 LEU A N 1
ATOM 618 C CA . LEU A 1 81 ? 5.593 1.818 -22.507 1.00 85.12 81 LEU A CA 1
ATOM 619 C C . LEU A 1 81 ? 5.673 0.712 -21.447 1.00 85.12 81 LEU A C 1
ATOM 621 O O . LEU A 1 81 ? 4.728 0.528 -20.672 1.00 85.12 81 LEU A O 1
ATOM 625 N N . LEU A 1 82 ? 6.808 0.011 -21.376 1.00 82.56 82 LEU A N 1
ATOM 626 C CA . LEU A 1 82 ? 7.045 -1.023 -20.372 1.00 82.56 82 LEU A CA 1
ATOM 627 C C . LEU A 1 82 ? 7.148 -0.428 -18.960 1.00 82.56 82 LEU A C 1
ATOM 629 O O . LEU A 1 82 ? 6.496 -0.920 -18.038 1.00 82.56 82 LEU A O 1
ATOM 633 N N . GLN A 1 83 ? 7.891 0.669 -18.802 1.00 80.19 83 GLN A N 1
ATOM 634 C CA . GLN A 1 83 ? 8.005 1.396 -17.535 1.00 80.19 83 GLN A CA 1
ATOM 635 C C . GLN A 1 83 ? 6.633 1.859 -17.031 1.00 80.19 83 GLN A C 1
ATOM 637 O O . GLN A 1 83 ? 6.306 1.649 -15.866 1.00 80.19 83 GLN A O 1
ATOM 642 N N . GLY A 1 84 ? 5.776 2.400 -17.904 1.00 84.38 84 GLY A N 1
ATOM 643 C CA . GLY A 1 84 ? 4.423 2.818 -17.524 1.00 84.38 84 GLY A CA 1
ATOM 644 C C . GLY A 1 84 ? 3.536 1.668 -17.023 1.00 84.38 84 GLY A C 1
ATOM 645 O O . GLY A 1 84 ? 2.668 1.868 -16.174 1.00 84.38 84 GLY A O 1
ATOM 646 N N . ARG A 1 85 ? 3.741 0.440 -17.512 1.00 78.00 85 ARG A N 1
ATOM 647 C CA . ARG A 1 85 ? 3.043 -0.754 -16.999 1.00 78.00 85 ARG A CA 1
ATOM 648 C C . ARG A 1 85 ? 3.586 -1.193 -15.641 1.00 78.00 85 ARG A C 1
ATOM 650 O O . ARG A 1 85 ? 2.793 -1.463 -14.745 1.00 78.00 85 ARG A O 1
ATOM 657 N N . GLN A 1 86 ? 4.908 -1.195 -15.474 1.00 78.31 86 GLN A N 1
ATOM 658 C CA . GLN A 1 86 ? 5.549 -1.522 -14.197 1.00 78.31 86 GLN A CA 1
ATOM 659 C C . GLN A 1 86 ? 5.129 -0.556 -13.084 1.00 78.31 86 GLN A C 1
ATOM 661 O O . GLN A 1 86 ? 4.844 -1.000 -11.975 1.00 78.31 86 GLN A O 1
ATOM 666 N N . ILE A 1 87 ? 5.018 0.743 -13.389 1.00 86.19 87 ILE A N 1
ATOM 667 C CA . ILE A 1 87 ? 4.535 1.758 -12.441 1.00 86.19 87 ILE A CA 1
ATOM 668 C C . ILE A 1 87 ? 3.103 1.448 -11.997 1.00 86.19 87 ILE A C 1
ATOM 670 O O . ILE A 1 87 ? 2.844 1.418 -10.800 1.00 86.19 87 ILE A O 1
ATOM 674 N N . ARG A 1 88 ? 2.194 1.139 -12.932 1.00 79.25 88 ARG A N 1
ATOM 675 C CA . ARG A 1 88 ? 0.801 0.791 -12.595 1.00 79.25 88 ARG A CA 1
ATOM 676 C C . ARG A 1 88 ? 0.700 -0.459 -11.724 1.00 79.25 88 ARG A C 1
ATOM 678 O O . ARG A 1 88 ? -0.002 -0.449 -10.723 1.00 79.25 88 ARG A O 1
ATOM 685 N N . GLN A 1 89 ? 1.443 -1.515 -12.054 1.00 79.75 89 GLN A N 1
ATOM 686 C CA . GLN A 1 89 ? 1.467 -2.728 -11.228 1.00 79.75 89 GLN A CA 1
ATOM 687 C C . GLN A 1 89 ? 2.056 -2.467 -9.833 1.00 79.75 89 GLN A C 1
ATOM 689 O O . GLN A 1 89 ? 1.600 -3.047 -8.848 1.00 79.75 89 GLN A O 1
ATOM 694 N N . ALA A 1 90 ? 3.073 -1.607 -9.733 1.00 81.31 90 ALA A N 1
ATOM 695 C CA . ALA A 1 90 ? 3.644 -1.206 -8.452 1.00 81.31 90 ALA A CA 1
ATOM 696 C C . ALA A 1 90 ? 2.658 -0.369 -7.621 1.00 81.31 90 ALA A C 1
ATOM 698 O O . ALA A 1 90 ? 2.582 -0.558 -6.410 1.00 81.31 90 ALA A O 1
ATOM 699 N N . GLU A 1 91 ? 1.882 0.505 -8.262 1.00 84.88 91 GLU A N 1
ATOM 700 C CA . GLU A 1 91 ? 0.834 1.312 -7.632 1.00 84.88 91 GLU A CA 1
ATOM 701 C C . GLU A 1 91 ? -0.325 0.448 -7.114 1.00 84.88 91 GLU A C 1
ATOM 703 O O . GLU A 1 91 ? -0.721 0.572 -5.959 1.00 84.88 91 GLU A O 1
ATOM 708 N N . GLU A 1 92 ? -0.815 -0.508 -7.905 1.00 83.25 92 GLU A N 1
ATOM 709 C CA . GLU A 1 92 ? -1.849 -1.449 -7.450 1.00 83.25 92 GLU A CA 1
ATOM 710 C C . GLU A 1 92 ? -1.386 -2.257 -6.225 1.00 83.25 92 GLU A C 1
ATOM 712 O O . GLU A 1 92 ? -2.130 -2.429 -5.255 1.00 83.25 92 GLU A O 1
ATOM 717 N N . ARG A 1 93 ? -0.129 -2.723 -6.236 1.00 83.25 93 ARG A N 1
ATOM 718 C CA . ARG A 1 93 ? 0.471 -3.428 -5.093 1.00 83.25 93 ARG A CA 1
ATOM 719 C C . ARG A 1 93 ? 0.632 -2.517 -3.879 1.00 83.25 93 ARG A C 1
ATOM 721 O O . ARG A 1 93 ? 0.355 -2.958 -2.766 1.00 83.25 93 ARG A O 1
ATOM 728 N N . SER A 1 94 ? 1.052 -1.268 -4.068 1.00 86.06 94 SER A N 1
ATOM 729 C CA . SER A 1 94 ? 1.246 -0.333 -2.957 1.00 86.06 94 SER A CA 1
ATOM 730 C C . SER A 1 94 ? -0.079 0.029 -2.283 1.00 86.06 94 SER A C 1
ATOM 732 O O . SER A 1 94 ? -0.142 0.039 -1.054 1.00 86.06 94 SER A O 1
ATOM 734 N N . ILE A 1 95 ? -1.151 0.221 -3.060 1.00 85.31 95 ILE A N 1
ATOM 735 C CA . ILE A 1 95 ? -2.511 0.435 -2.550 1.00 85.31 95 ILE A CA 1
ATOM 736 C C . ILE A 1 95 ? -2.955 -0.779 -1.727 1.00 85.31 95 ILE A C 1
ATOM 738 O O . ILE A 1 95 ? -3.370 -0.635 -0.575 1.00 85.31 95 ILE A O 1
ATOM 742 N N . ALA A 1 96 ? -2.806 -1.990 -2.273 1.00 83.75 96 ALA A N 1
ATOM 743 C CA . ALA A 1 96 ? -3.143 -3.229 -1.576 1.00 83.75 96 ALA A CA 1
ATOM 744 C C . ALA A 1 96 ? -2.397 -3.375 -0.237 1.00 83.75 96 ALA A C 1
ATOM 746 O O . ALA A 1 96 ? -2.999 -3.700 0.790 1.00 83.75 96 ALA A O 1
ATOM 747 N N . GLU A 1 97 ? -1.092 -3.100 -0.234 1.00 86.88 97 GLU A N 1
ATOM 748 C CA . GLU A 1 97 ? -0.271 -3.111 0.976 1.00 86.88 97 GLU A CA 1
ATOM 749 C C . GLU A 1 97 ? -0.690 -2.032 1.976 1.00 86.88 97 GLU A C 1
ATOM 751 O O . GLU A 1 97 ? -0.713 -2.294 3.177 1.00 86.88 97 GLU A O 1
ATOM 756 N N . GLN A 1 98 ? -1.034 -0.830 1.512 1.00 89.81 98 GLN A N 1
ATOM 757 C CA . GLN A 1 98 ? -1.485 0.260 2.372 1.00 89.81 98 GLN A CA 1
ATOM 758 C C . GLN A 1 98 ? -2.785 -0.107 3.096 1.00 89.81 98 GLN A C 1
ATOM 760 O O . GLN A 1 98 ? -2.865 0.082 4.311 1.00 89.81 98 GLN A O 1
ATOM 765 N N . HIS A 1 99 ? -3.758 -0.696 2.393 1.00 87.12 99 HIS A N 1
ATOM 766 C CA . HIS A 1 99 ? -4.985 -1.203 3.015 1.00 87.12 99 HIS A CA 1
ATOM 767 C C . HIS A 1 99 ? -4.710 -2.336 4.013 1.00 87.12 99 HIS A C 1
ATOM 769 O O . HIS A 1 99 ? -5.315 -2.392 5.081 1.00 87.12 99 HIS A O 1
ATOM 775 N N . LEU A 1 100 ? -3.777 -3.242 3.707 1.00 89.06 100 LEU A N 1
ATOM 776 C CA . LEU A 1 100 ? -3.412 -4.305 4.643 1.00 89.06 100 LEU A CA 1
ATOM 777 C C . LEU A 1 100 ? -2.766 -3.735 5.914 1.00 89.06 100 LEU A C 1
ATOM 779 O O . LEU A 1 100 ? -3.108 -4.146 7.023 1.00 89.06 100 LEU A O 1
ATOM 783 N N . ARG A 1 101 ? -1.855 -2.767 5.764 1.00 90.88 101 ARG A N 1
ATOM 784 C CA . ARG A 1 101 ? -1.200 -2.088 6.890 1.00 90.88 101 ARG A CA 1
ATOM 785 C C . ARG A 1 101 ? -2.205 -1.314 7.739 1.00 90.88 101 ARG A C 1
ATOM 787 O O . ARG A 1 101 ? -2.096 -1.362 8.962 1.00 90.88 101 ARG A O 1
ATOM 794 N N . SER A 1 102 ? -3.189 -0.645 7.131 1.00 91.44 102 SER A N 1
ATOM 795 C CA . SER A 1 102 ? -4.235 0.051 7.889 1.00 91.44 102 SER A CA 1
ATOM 796 C C . SER A 1 102 ? -5.121 -0.930 8.662 1.00 91.44 102 SER A C 1
ATOM 798 O O . SER A 1 102 ? -5.343 -0.724 9.852 1.00 91.44 102 SER A O 1
ATOM 800 N N . LEU A 1 103 ? -5.533 -2.051 8.055 1.00 93.00 103 LEU A N 1
ATOM 801 C CA . LEU A 1 103 ? -6.275 -3.111 8.751 1.00 93.00 103 LEU A CA 1
ATOM 802 C C . LEU A 1 103 ? -5.483 -3.708 9.918 1.00 93.00 103 LEU A C 1
ATOM 804 O O . LEU A 1 103 ? -6.046 -3.961 10.984 1.00 93.00 103 LEU A O 1
ATOM 808 N N . GLN A 1 104 ? -4.177 -3.917 9.740 1.00 93.12 104 GLN A N 1
ATOM 809 C CA . GLN A 1 104 ? -3.293 -4.386 10.807 1.00 93.12 104 GLN A CA 1
ATOM 810 C C . GLN A 1 104 ? -3.165 -3.355 11.934 1.00 93.12 104 GLN A C 1
ATOM 812 O O . GLN A 1 104 ? -3.266 -3.724 13.105 1.00 93.12 104 GLN A O 1
ATOM 817 N N . ALA A 1 105 ? -2.995 -2.073 11.604 1.00 95.19 105 ALA A N 1
ATOM 818 C CA . ALA A 1 105 ? -2.914 -0.996 12.587 1.00 95.19 105 ALA A CA 1
ATOM 819 C C . ALA A 1 105 ? -4.201 -0.888 13.418 1.00 95.19 105 ALA A C 1
ATOM 821 O O . ALA A 1 105 ? -4.128 -0.922 14.645 1.00 95.19 105 ALA A O 1
ATOM 822 N N . LEU A 1 106 ? -5.364 -0.877 12.759 1.00 95.69 106 LEU A N 1
ATOM 823 C CA . LEU A 1 106 ? -6.671 -0.864 13.422 1.00 95.69 106 LEU A CA 1
ATOM 824 C C . LEU A 1 106 ? -6.874 -2.116 14.281 1.00 95.69 106 LEU A C 1
ATOM 826 O O . LEU A 1 106 ? -7.336 -2.022 15.413 1.00 95.69 106 LEU A O 1
ATOM 830 N N . SER A 1 107 ? -6.459 -3.293 13.798 1.00 94.44 107 SER A N 1
ATOM 831 C CA . SER A 1 107 ? -6.547 -4.518 14.600 1.00 94.44 107 SER A CA 1
ATOM 832 C C . SER A 1 107 ? -5.704 -4.460 15.873 1.00 94.44 107 SER A C 1
ATOM 834 O O . SER A 1 107 ? -6.150 -4.900 16.928 1.00 94.44 107 SER A O 1
ATOM 836 N N . ARG A 1 108 ? -4.515 -3.857 15.794 1.00 94.81 108 ARG A N 1
ATOM 837 C CA . ARG A 1 108 ? -3.646 -3.658 16.952 1.00 94.81 108 ARG A CA 1
ATOM 838 C C . ARG A 1 108 ? -4.236 -2.640 17.921 1.00 94.81 108 ARG A C 1
ATOM 840 O O . ARG A 1 108 ? -4.130 -2.819 19.128 1.00 94.81 108 ARG A O 1
ATOM 847 N N . GLU A 1 109 ? -4.852 -1.577 17.415 1.00 94.44 109 GLU A N 1
ATOM 848 C CA . GLU A 1 109 ? -5.531 -0.590 18.254 1.00 94.44 109 GLU A CA 1
ATOM 849 C C . GLU A 1 109 ? -6.701 -1.211 19.026 1.00 94.44 109 GLU A C 1
ATOM 851 O O . GLU A 1 109 ? -6.832 -0.966 20.226 1.00 94.44 109 GLU A O 1
ATOM 856 N N . MET A 1 110 ? -7.472 -2.095 18.387 1.00 93.50 110 MET A N 1
ATOM 857 C CA . MET A 1 110 ? -8.514 -2.882 19.054 1.00 93.50 110 MET A CA 1
ATOM 858 C C . MET A 1 110 ? -7.946 -3.739 20.186 1.00 93.50 110 MET A C 1
ATOM 860 O O . MET A 1 110 ? -8.438 -3.665 21.308 1.00 93.50 110 MET A O 1
ATOM 864 N N . GLU A 1 111 ? -6.874 -4.494 19.933 1.00 92.25 111 GLU A N 1
ATOM 865 C CA . GLU A 1 111 ? -6.204 -5.308 20.961 1.00 92.25 111 GLU A CA 1
ATOM 866 C C . GLU A 1 111 ? -5.694 -4.454 22.136 1.00 92.25 111 GLU A C 1
ATOM 868 O O . GLU A 1 111 ? -5.813 -4.842 23.298 1.00 92.25 111 GLU A O 1
ATOM 873 N N . LEU A 1 112 ? -5.168 -3.257 21.857 1.00 92.19 112 LEU A N 1
ATOM 874 C CA . LEU A 1 112 ? -4.726 -2.323 22.894 1.00 92.19 112 LEU A CA 1
ATOM 875 C C . LEU A 1 112 ? -5.896 -1.771 23.714 1.00 92.19 112 LEU A C 1
ATOM 877 O O . LEU A 1 112 ? -5.756 -1.613 24.927 1.00 92.19 112 LEU A O 1
ATOM 881 N N . LEU A 1 113 ? -7.032 -1.467 23.080 1.00 92.31 113 LEU A N 1
ATOM 882 C CA . LEU A 1 113 ? -8.250 -1.051 23.777 1.00 92.31 113 LEU A CA 1
ATOM 883 C C . LEU A 1 113 ? -8.800 -2.179 24.655 1.00 92.31 113 LEU A C 1
ATOM 885 O O . LEU A 1 113 ? -9.174 -1.911 25.794 1.00 92.31 113 LEU A O 1
ATOM 889 N N . GLU A 1 114 ? -8.795 -3.420 24.164 1.00 90.00 114 GLU A N 1
ATOM 890 C CA . GLU A 1 114 ? -9.185 -4.617 24.922 1.00 90.00 114 GLU A CA 1
ATOM 891 C C . GLU A 1 114 ? -8.286 -4.829 26.149 1.00 90.00 114 GLU A C 1
ATOM 893 O O . GLU A 1 114 ? -8.784 -5.084 27.246 1.00 90.00 114 GLU A O 1
ATOM 898 N N . ALA A 1 115 ? -6.973 -4.633 25.998 1.00 88.44 115 ALA A N 1
ATOM 899 C CA . ALA A 1 115 ? -5.995 -4.780 27.073 1.00 88.44 115 ALA A CA 1
ATOM 900 C C . ALA A 1 115 ? -5.993 -3.625 28.095 1.00 88.44 115 ALA A C 1
ATOM 902 O O . ALA A 1 115 ? -5.317 -3.722 29.125 1.00 88.44 115 ALA A O 1
ATOM 903 N N . ARG A 1 116 ? -6.709 -2.515 27.847 1.00 88.25 116 ARG A N 1
ATOM 904 C CA . ARG A 1 116 ? -6.744 -1.393 28.798 1.00 88.25 116 ARG A CA 1
ATOM 905 C C . ARG A 1 116 ? -7.376 -1.826 30.112 1.00 88.25 116 ARG A C 1
ATOM 907 O O . ARG A 1 116 ? -8.512 -2.290 30.151 1.00 88.25 116 ARG A O 1
ATOM 914 N N . LEU A 1 117 ? -6.639 -1.594 31.194 1.00 79.00 117 LEU A N 1
ATOM 915 C CA . LEU A 1 117 ? -7.097 -1.897 32.538 1.00 79.00 117 LEU A CA 1
ATOM 916 C C . LEU A 1 117 ? -8.096 -0.848 33.042 1.00 79.00 117 LEU A C 1
ATOM 918 O O . LEU A 1 117 ? -7.861 0.360 32.972 1.00 79.00 117 LEU A O 1
ATOM 922 N N . LEU A 1 118 ? -9.183 -1.339 33.619 1.00 70.88 118 LEU A N 1
ATOM 923 C CA . LEU A 1 118 ? -10.159 -0.632 34.433 1.00 70.88 118 LEU A CA 1
ATOM 924 C C . LEU A 1 118 ? -9.775 -0.841 35.911 1.00 70.88 118 LEU A C 1
ATOM 926 O O . LEU A 1 118 ? -10.375 -1.651 36.613 1.00 70.88 118 LEU A O 1
ATOM 930 N N . THR A 1 119 ? -8.727 -0.175 36.411 1.00 61.31 119 THR A N 1
ATOM 931 C CA . THR A 1 1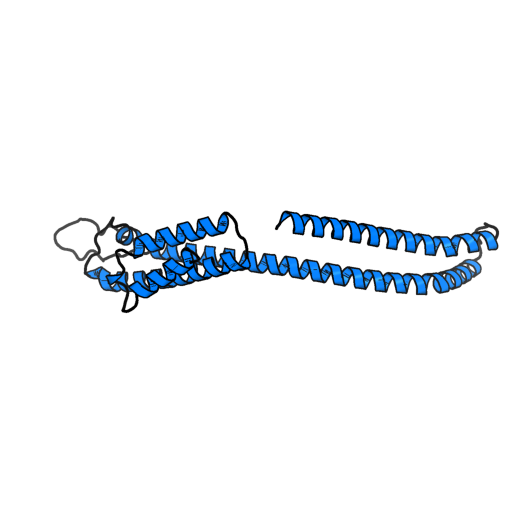19 ? -8.332 -0.307 37.830 1.00 61.31 119 THR A CA 1
ATOM 932 C C . THR A 1 119 ? -9.098 0.673 38.727 1.00 61.31 119 THR A C 1
ATOM 934 O O . THR A 1 119 ? -9.385 1.802 38.334 1.00 61.31 119 THR A O 1
ATOM 937 N N . VAL A 1 120 ? -9.484 0.242 39.937 1.00 53.91 120 VAL A N 1
ATOM 938 C CA . VAL A 1 120 ? -9.831 1.140 41.062 1.00 53.91 120 VAL A CA 1
ATOM 939 C C . VAL A 1 120 ? -8.645 1.108 42.031 1.00 53.91 120 VAL A C 1
ATOM 941 O O . VAL A 1 120 ? -8.127 0.016 42.282 1.00 53.91 120 VAL A O 1
ATOM 944 N N . PRO A 1 121 ? -8.200 2.236 42.611 1.00 53.09 121 PRO A N 1
ATOM 945 C CA . PRO A 1 121 ? -7.349 2.180 43.795 1.00 53.09 121 PRO A CA 1
ATOM 946 C C . PRO A 1 121 ? -8.091 1.442 44.917 1.00 53.09 121 PRO A C 1
ATOM 948 O O . PRO A 1 121 ? -9.270 1.695 45.146 1.00 53.09 121 PRO A O 1
ATOM 951 N N . ALA A 1 122 ? -7.419 0.527 45.616 1.00 54.03 122 ALA A N 1
ATOM 952 C CA . ALA A 1 122 ? -7.986 -0.131 46.788 1.00 54.03 122 ALA A CA 1
ATOM 953 C C . ALA A 1 122 ? -8.263 0.921 47.876 1.00 54.03 122 ALA A C 1
ATOM 955 O O . ALA A 1 122 ? -7.384 1.258 48.665 1.00 54.03 122 ALA A O 1
ATOM 956 N N . THR A 1 123 ? -9.466 1.491 47.909 1.00 49.22 123 THR A N 1
ATOM 957 C CA . THR A 1 123 ? -9.922 2.281 49.052 1.00 49.22 123 THR A CA 1
ATOM 958 C C . THR A 1 123 ? -10.242 1.299 50.167 1.00 49.22 123 THR A C 1
ATOM 960 O O . THR A 1 123 ? -11.216 0.550 50.085 1.00 49.22 123 THR A O 1
ATOM 963 N N . GLY A 1 124 ? -9.342 1.237 51.148 1.00 52.50 124 GLY A N 1
ATOM 964 C CA . GLY A 1 124 ? -9.436 0.343 52.290 1.00 52.50 124 GLY A CA 1
ATOM 965 C C . GLY A 1 124 ? -10.666 0.623 53.146 1.00 52.50 124 GLY A C 1
ATOM 966 O O . GLY A 1 124 ? -10.948 1.767 53.473 1.00 52.50 124 GLY A O 1
ATOM 967 N N . GLU A 1 125 ? -11.397 -0.437 53.471 1.00 47.84 125 GLU A N 1
ATOM 968 C CA . GLU A 1 125 ? -11.576 -0.973 54.827 1.00 47.84 125 GLU A CA 1
ATOM 969 C C . GLU A 1 125 ? -12.489 -2.209 54.713 1.00 47.84 125 GLU A C 1
ATOM 971 O O . GLU A 1 125 ? -13.635 -2.119 54.284 1.00 47.84 125 GLU A O 1
ATOM 976 N N . GLY A 1 126 ? -11.965 -3.393 55.055 1.00 44.44 126 GLY A N 1
ATOM 977 C CA . GLY A 1 126 ? -12.799 -4.547 55.423 1.00 44.44 126 GLY A CA 1
ATOM 978 C C . GLY A 1 126 ? -12.846 -5.776 54.505 1.00 44.44 126 GLY A C 1
ATOM 979 O O . GLY A 1 126 ? -13.361 -6.795 54.955 1.00 44.44 126 GLY A O 1
ATOM 980 N N . ASN A 1 127 ? -12.299 -5.772 53.281 1.00 47.66 127 ASN A N 1
ATOM 981 C CA . ASN A 1 127 ? -12.209 -7.006 52.477 1.00 47.66 127 ASN A CA 1
ATOM 982 C C . ASN A 1 127 ? -10.983 -7.017 51.533 1.00 47.66 127 ASN A C 1
ATOM 984 O O . ASN A 1 127 ? -10.957 -6.235 50.583 1.00 47.66 127 ASN A O 1
ATOM 988 N N . PRO A 1 128 ? -9.968 -7.881 51.747 1.00 48.62 128 PRO A N 1
ATOM 989 C CA . PRO A 1 128 ? -8.745 -7.942 50.947 1.00 48.62 128 PRO A CA 1
ATOM 990 C C . PRO A 1 128 ? -8.904 -8.810 49.687 1.00 48.62 128 PRO A C 1
ATOM 992 O O . PRO A 1 128 ? -7.973 -9.514 49.293 1.00 48.62 128 PRO A O 1
ATOM 995 N N . ALA A 1 129 ? -10.062 -8.778 49.026 1.00 53.03 129 ALA A N 1
ATOM 996 C CA . ALA A 1 129 ? -10.109 -9.230 47.643 1.00 53.03 129 ALA A CA 1
ATOM 997 C C . ALA A 1 129 ? -9.320 -8.192 46.839 1.00 53.03 129 ALA A C 1
ATOM 999 O O . ALA A 1 129 ? -9.804 -7.080 46.628 1.00 53.03 129 ALA A O 1
ATOM 1000 N N . LEU A 1 130 ? -8.065 -8.520 46.503 1.00 50.62 130 LEU A N 1
ATOM 1001 C CA . LEU A 1 130 ? -7.189 -7.682 45.686 1.00 50.62 130 LEU A CA 1
ATOM 1002 C C . LEU A 1 130 ? -8.001 -7.041 44.549 1.00 50.62 130 LEU A C 1
ATOM 1004 O O . LEU A 1 130 ? -8.833 -7.741 43.964 1.00 50.62 130 LEU A O 1
ATOM 1008 N N . PRO A 1 131 ? -7.773 -5.760 44.201 1.00 54.94 131 PRO A N 1
ATOM 1009 C CA . PRO A 1 131 ? -8.316 -5.213 42.969 1.00 54.94 131 PRO A CA 1
ATOM 1010 C C . PRO A 1 131 ? -7.752 -6.055 41.826 1.00 54.94 131 PRO A C 1
ATOM 1012 O O . PRO A 1 131 ? -6.613 -5.860 41.410 1.00 54.94 131 PRO A O 1
ATOM 1015 N N . VAL A 1 132 ? -8.513 -7.055 41.376 1.00 58.06 132 VAL A N 1
ATOM 1016 C CA . VAL A 1 132 ? -8.144 -7.842 40.207 1.00 58.06 132 VAL A CA 1
ATOM 1017 C C . VAL A 1 132 ? -8.149 -6.831 39.069 1.00 58.06 132 VAL A C 1
ATOM 1019 O O . VAL A 1 132 ? -9.187 -6.201 38.853 1.00 58.06 132 VAL A O 1
ATOM 1022 N N . PRO A 1 133 ? -7.006 -6.575 38.413 1.00 60.78 133 PRO A N 1
ATOM 1023 C CA . PRO A 1 133 ? -6.983 -5.675 37.277 1.00 60.78 133 PRO A CA 1
ATOM 1024 C C . PRO A 1 133 ? -7.941 -6.244 36.229 1.00 60.78 133 PRO A C 1
ATOM 1026 O O . PRO A 1 133 ? -7.675 -7.294 35.657 1.00 60.78 133 PRO A O 1
ATOM 1029 N N . GLN A 1 134 ? -9.085 -5.586 36.045 1.00 72.56 134 GLN A N 1
ATOM 1030 C CA . GLN A 1 134 ? -10.071 -5.964 35.040 1.00 72.56 134 GLN A CA 1
ATOM 1031 C C . GLN A 1 134 ? -9.668 -5.282 33.744 1.00 72.56 134 GLN A C 1
ATOM 1033 O O . GLN A 1 134 ? -9.507 -4.062 33.717 1.00 72.56 134 GLN A O 1
ATOM 1038 N N . SER A 1 135 ? -9.466 -6.043 32.680 1.00 83.62 135 SER A N 1
ATOM 1039 C CA . SER A 1 135 ? -9.310 -5.468 31.349 1.00 83.62 135 SER A CA 1
ATOM 1040 C C . SER A 1 135 ? -10.676 -5.107 30.760 1.00 83.62 135 SER A C 1
ATOM 1042 O O . SER A 1 135 ? -11.721 -5.590 31.206 1.00 83.62 135 SER A O 1
ATOM 1044 N N . MET A 1 136 ? -10.685 -4.253 29.738 1.00 85.56 136 MET A N 1
ATOM 1045 C CA . MET A 1 136 ? -11.886 -4.015 28.938 1.00 85.56 136 MET A CA 1
ATOM 1046 C C . MET A 1 136 ? -12.405 -5.330 28.333 1.00 85.56 136 MET A C 1
ATOM 1048 O O . MET A 1 136 ? -13.616 -5.542 28.306 1.00 85.56 136 MET A O 1
ATOM 1052 N N . ALA A 1 137 ? -11.502 -6.223 27.909 1.00 87.06 137 ALA A N 1
ATOM 1053 C CA . ALA A 1 137 ? -11.848 -7.547 27.397 1.00 87.06 137 ALA A CA 1
ATOM 1054 C C . ALA A 1 137 ? -12.630 -8.383 28.419 1.00 87.06 137 ALA A C 1
ATOM 1056 O O . ALA A 1 137 ? -13.672 -8.926 28.074 1.00 87.06 137 ALA A O 1
ATOM 1057 N N . ASP A 1 138 ? -12.195 -8.416 29.683 1.00 86.12 138 ASP A N 1
ATOM 1058 C CA . ASP A 1 138 ? -12.868 -9.204 30.727 1.00 86.12 138 ASP A CA 1
ATOM 1059 C C . ASP A 1 138 ? -14.310 -8.738 30.960 1.00 86.12 138 ASP A C 1
ATOM 1061 O O . ASP A 1 138 ? -15.197 -9.548 31.231 1.00 86.12 138 ASP A O 1
ATOM 1065 N N . VAL A 1 139 ? -14.559 -7.429 30.845 1.00 85.75 139 VAL A N 1
ATOM 1066 C CA . VAL A 1 139 ? -15.910 -6.866 30.959 1.00 85.75 139 VAL A CA 1
ATOM 1067 C C . VAL A 1 139 ? -16.747 -7.182 29.718 1.00 85.75 139 VAL A C 1
ATOM 1069 O O . VAL A 1 139 ? -17.912 -7.548 29.863 1.00 85.75 139 VAL A O 1
ATOM 1072 N N . LEU A 1 140 ? -16.163 -7.062 28.520 1.00 87.50 140 LEU A N 1
ATOM 1073 C CA . LEU A 1 140 ? -16.828 -7.356 27.244 1.00 87.50 140 LEU A CA 1
ATOM 1074 C C . LEU A 1 140 ? -17.180 -8.844 27.084 1.00 87.50 140 LEU A C 1
ATOM 1076 O O . LEU A 1 140 ? -18.249 -9.175 26.580 1.00 87.50 140 LEU A O 1
ATOM 1080 N N . ASP A 1 141 ? -16.307 -9.743 27.538 1.00 87.94 141 ASP A N 1
ATOM 1081 C CA . ASP A 1 141 ? -16.533 -11.192 27.518 1.00 87.94 141 ASP A CA 1
ATOM 1082 C C . ASP A 1 141 ? -17.431 -11.659 28.687 1.00 87.94 141 ASP A C 1
ATOM 1084 O O . ASP A 1 141 ? -17.749 -12.843 28.804 1.00 87.94 141 ASP A O 1
ATOM 1088 N N . GLY A 1 142 ? -17.857 -10.744 29.569 1.00 83.94 142 GLY A N 1
ATOM 1089 C CA . GLY A 1 142 ? -18.696 -11.053 30.730 1.00 83.94 142 GLY A CA 1
ATOM 1090 C C . GLY A 1 142 ? -17.983 -11.849 31.830 1.00 83.94 142 GLY A C 1
ATOM 1091 O O . GLY A 1 142 ? -18.639 -12.383 32.725 1.00 83.94 142 GLY A O 1
ATOM 1092 N N . LEU A 1 143 ? -16.650 -11.922 31.783 1.00 81.50 143 LEU A N 1
ATOM 1093 C CA . LEU A 1 143 ? -15.802 -12.604 32.765 1.00 81.50 143 LEU A CA 1
ATOM 1094 C C . LEU A 1 143 ? -15.665 -11.801 34.066 1.00 81.50 143 LEU A C 1
ATOM 1096 O O . LEU A 1 143 ? -15.394 -12.377 35.121 1.00 81.50 143 LEU A O 1
ATOM 1100 N N . ALA A 1 144 ? -15.877 -10.483 34.007 1.00 77.69 144 ALA A N 1
ATOM 1101 C CA . ALA A 1 144 ? -15.828 -9.590 35.156 1.00 77.69 144 ALA A CA 1
ATOM 1102 C C . ALA A 1 144 ? -17.035 -8.629 35.192 1.00 77.69 144 ALA A C 1
ATOM 1104 O O . ALA A 1 144 ? -17.358 -7.993 34.186 1.00 77.69 144 ALA A O 1
ATOM 1105 N N . PRO A 1 145 ? -17.709 -8.463 36.348 1.00 77.25 145 PRO A N 1
ATOM 1106 C CA . PRO A 1 145 ? -18.809 -7.513 36.469 1.00 77.25 145 PRO A CA 1
ATOM 1107 C C . PRO A 1 145 ? -18.300 -6.064 36.456 1.00 77.25 145 PRO A C 1
ATOM 1109 O O . PRO A 1 145 ? -17.372 -5.714 37.186 1.00 77.25 145 PRO A O 1
ATOM 1112 N N . LEU A 1 146 ? -18.968 -5.193 35.690 1.00 78.00 146 LEU A N 1
ATOM 1113 C CA . LEU A 1 146 ? -18.640 -3.767 35.618 1.00 78.00 146 LEU A CA 1
ATOM 1114 C C . LEU A 1 146 ? -18.974 -3.046 36.936 1.00 78.00 146 LEU A C 1
ATOM 1116 O O . LEU A 1 146 ? -20.144 -2.784 37.244 1.00 78.00 146 LEU A O 1
ATOM 1120 N N . HIS A 1 147 ? -17.942 -2.659 37.687 1.00 76.75 147 HIS A N 1
ATOM 1121 C CA . HIS A 1 147 ? -18.111 -1.896 38.922 1.00 76.75 147 HIS A CA 1
ATOM 1122 C C . HIS A 1 147 ? -18.730 -0.505 38.641 1.00 76.75 147 HIS A C 1
ATOM 1124 O O . HIS A 1 147 ? -18.345 0.156 37.669 1.00 76.75 147 HIS A O 1
ATOM 1130 N N . PRO A 1 148 ? -19.657 0.009 39.482 1.00 78.50 148 PRO A N 1
ATOM 1131 C CA . PRO A 1 148 ? -20.297 1.311 39.268 1.00 78.50 148 PRO A CA 1
ATOM 1132 C C . PRO A 1 148 ? -19.317 2.473 39.057 1.00 78.50 148 PRO A C 1
ATOM 1134 O O . PRO A 1 148 ? -19.575 3.337 38.221 1.00 78.50 148 PRO A O 1
ATOM 1137 N N . ALA A 1 149 ? -18.173 2.456 39.752 1.00 78.19 149 ALA A N 1
ATOM 1138 C CA . ALA A 1 149 ? -17.124 3.471 39.620 1.00 78.19 149 ALA A CA 1
ATOM 1139 C C . ALA A 1 149 ? -16.461 3.501 38.228 1.00 78.19 149 ALA A C 1
ATOM 1141 O O . ALA A 1 149 ? -15.985 4.547 37.797 1.00 78.19 149 ALA A O 1
ATOM 1142 N N . HIS A 1 150 ? -16.459 2.380 37.499 1.00 78.12 150 HIS A N 1
ATOM 1143 C CA . HIS A 1 150 ? -15.858 2.276 36.165 1.00 78.12 150 HIS A CA 1
ATOM 1144 C C . HIS A 1 150 ? -16.825 2.572 35.029 1.00 78.12 150 HIS A C 1
ATOM 1146 O O . HIS A 1 150 ? -16.379 2.757 33.902 1.00 78.12 150 HIS A O 1
ATOM 1152 N N . ARG A 1 151 ? -18.134 2.671 35.295 1.00 84.62 151 ARG A N 1
ATOM 1153 C CA . ARG A 1 151 ? -19.155 2.964 34.274 1.00 84.62 151 ARG A CA 1
ATOM 1154 C C . ARG A 1 151 ? -18.819 4.154 33.361 1.00 84.62 151 ARG A C 1
ATOM 1156 O O . ARG A 1 151 ? -18.959 3.982 32.153 1.00 84.62 151 ARG A O 1
ATOM 1163 N N . PRO A 1 152 ? -18.378 5.333 33.850 1.00 86.94 152 PRO A N 1
ATOM 1164 C CA . PRO A 1 152 ? -18.051 6.448 32.956 1.00 86.94 152 PRO A CA 1
ATOM 1165 C C . PRO A 1 152 ? -16.831 6.159 32.068 1.00 86.94 152 PRO A C 1
ATOM 1167 O O . PRO A 1 152 ? -16.841 6.492 30.884 1.00 86.94 152 PRO A O 1
ATOM 1170 N N . MET A 1 153 ? -15.801 5.498 32.607 1.00 85.56 153 MET A N 1
ATOM 1171 C CA . MET A 1 153 ? -14.605 5.123 31.846 1.00 85.56 153 MET A CA 1
ATOM 1172 C C . MET A 1 153 ? -14.910 4.032 30.815 1.00 85.56 153 MET A C 1
ATOM 1174 O O . MET A 1 153 ? -14.515 4.163 29.660 1.00 85.56 153 MET A O 1
ATOM 1178 N N . PHE A 1 154 ? -15.668 3.006 31.206 1.00 88.06 154 PHE A N 1
ATOM 1179 C CA . PHE A 1 154 ? -16.129 1.943 30.319 1.00 88.06 154 PHE A CA 1
ATOM 1180 C C . PHE A 1 154 ? -16.961 2.499 29.168 1.00 88.06 154 PHE A C 1
ATOM 1182 O O . PHE A 1 154 ? -16.698 2.153 28.028 1.00 88.06 154 PHE A O 1
ATOM 1189 N N . ARG A 1 155 ? -17.899 3.420 29.431 1.00 88.94 155 ARG A N 1
ATOM 1190 C CA . ARG A 1 155 ? -18.672 4.088 28.370 1.00 88.94 155 ARG A CA 1
ATOM 1191 C C . ARG A 1 155 ? -17.764 4.766 27.350 1.00 88.94 155 ARG A C 1
ATOM 1193 O O . ARG A 1 155 ? -17.914 4.542 26.156 1.00 88.94 155 ARG A O 1
ATOM 1200 N N . ARG A 1 156 ? -16.776 5.542 27.809 1.00 89.19 156 ARG A N 1
ATOM 1201 C CA . ARG A 1 156 ? -15.813 6.201 26.915 1.00 89.19 156 ARG A CA 1
ATOM 1202 C C . ARG A 1 156 ? -15.006 5.190 26.095 1.00 89.19 156 ARG A C 1
ATOM 1204 O O . ARG A 1 156 ? -14.803 5.408 24.905 1.00 89.19 156 ARG A O 1
ATOM 1211 N N . LEU A 1 157 ? -14.552 4.101 26.717 1.00 89.94 157 LEU A N 1
ATOM 1212 C CA . LEU A 1 157 ? -13.813 3.040 26.028 1.00 89.94 157 LEU A CA 1
ATOM 1213 C C . LEU A 1 157 ? -14.692 2.267 25.042 1.00 89.94 157 LEU A C 1
ATOM 1215 O O . LEU A 1 157 ? -14.235 2.001 23.941 1.00 89.94 157 LEU A O 1
ATOM 1219 N N . ALA A 1 158 ? -15.943 1.967 25.389 1.00 91.00 158 ALA A N 1
ATOM 1220 C CA . ALA A 1 158 ? -16.908 1.311 24.513 1.00 91.00 158 ALA A CA 1
ATOM 1221 C C . ALA A 1 158 ? -17.219 2.174 23.283 1.00 91.00 158 ALA A C 1
ATOM 1223 O O . ALA A 1 158 ? -17.244 1.663 22.167 1.00 91.00 158 ALA A O 1
ATOM 1224 N N . THR A 1 159 ? -17.383 3.490 23.459 1.00 91.31 159 THR A N 1
ATOM 1225 C CA . THR A 1 159 ? -17.570 4.421 22.337 1.00 91.31 159 THR A CA 1
ATOM 1226 C C . THR A 1 159 ? -16.341 4.464 21.428 1.00 91.31 159 THR A C 1
ATOM 1228 O O . THR A 1 159 ? -16.489 4.379 20.212 1.00 91.31 159 THR A O 1
ATOM 1231 N N . LEU A 1 160 ? -15.128 4.540 21.990 1.00 91.44 160 LEU A N 1
ATOM 1232 C CA . LEU A 1 160 ? -13.886 4.482 21.204 1.00 91.44 160 LEU A CA 1
ATOM 1233 C C . LEU A 1 160 ? -13.738 3.140 20.474 1.00 91.44 160 LEU A C 1
ATOM 1235 O O . LEU A 1 160 ? -13.394 3.114 19.299 1.00 91.44 160 LEU A O 1
ATOM 1239 N N . TYR A 1 161 ? -14.061 2.034 21.142 1.00 92.81 161 TYR A N 1
ATOM 1240 C CA . TYR A 1 161 ? -14.061 0.696 20.554 1.00 92.81 161 TYR A CA 1
ATOM 1241 C C . TYR A 1 161 ? -15.019 0.614 19.361 1.00 92.81 161 TYR A C 1
ATOM 1243 O O . TYR A 1 161 ? -14.651 0.097 18.312 1.00 92.81 161 TYR A O 1
ATOM 1251 N N . ALA A 1 162 ? -16.229 1.170 19.487 1.00 93.12 162 ALA A N 1
ATOM 1252 C CA . ALA A 1 162 ? -17.198 1.231 18.395 1.00 93.12 162 ALA A CA 1
ATOM 1253 C C . ALA A 1 162 ? -16.691 2.067 17.207 1.00 93.12 162 ALA A C 1
ATOM 1255 O O . ALA A 1 162 ? -16.905 1.683 16.061 1.00 93.12 162 ALA A O 1
ATOM 1256 N N . GLN A 1 163 ? -16.009 3.188 17.471 1.00 92.88 163 GLN A N 1
ATOM 1257 C CA . GLN A 1 163 ? -15.424 4.042 16.431 1.00 92.88 163 GLN A CA 1
ATOM 1258 C C . GLN A 1 163 ? -14.327 3.310 15.653 1.00 92.88 163 GLN A C 1
ATOM 1260 O O . GLN A 1 163 ? -14.424 3.198 14.433 1.00 92.88 163 GLN A O 1
ATOM 1265 N N . VAL A 1 164 ? -13.344 2.736 16.354 1.00 95.00 164 VAL A N 1
ATOM 1266 C CA . VAL A 1 164 ? -12.240 1.989 15.726 1.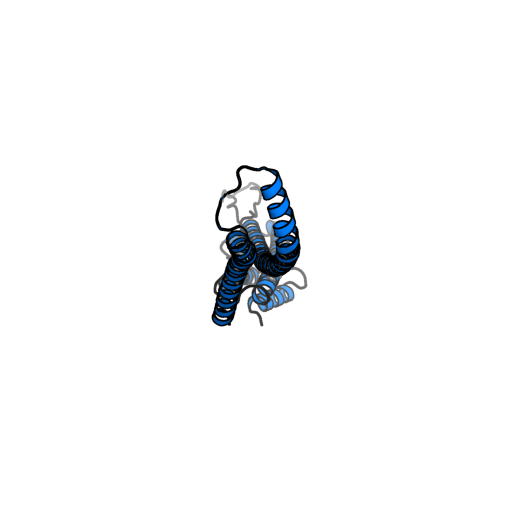00 95.00 164 VAL A CA 1
ATOM 1267 C C . VAL A 1 164 ? -12.769 0.759 14.981 1.00 95.00 164 VAL A C 1
ATOM 1269 O O . VAL A 1 164 ? -12.341 0.474 13.863 1.00 95.00 164 VAL A O 1
ATOM 1272 N N . LEU A 1 165 ? -13.760 0.056 15.541 1.00 95.56 165 LEU A N 1
ATOM 1273 C CA . LEU A 1 165 ? -14.420 -1.061 14.865 1.00 95.56 165 LEU A CA 1
ATOM 1274 C C . LEU A 1 165 ? -15.173 -0.616 13.600 1.00 95.56 165 LEU A C 1
ATOM 1276 O O . LEU A 1 165 ? -15.200 -1.354 12.615 1.00 95.56 165 LEU A O 1
ATOM 1280 N N . GLY A 1 166 ? -15.761 0.581 13.606 1.00 94.19 166 GLY A N 1
ATOM 1281 C CA . GLY A 1 166 ? -16.395 1.171 12.429 1.00 94.19 166 GLY A CA 1
ATOM 1282 C C . GLY A 1 166 ? 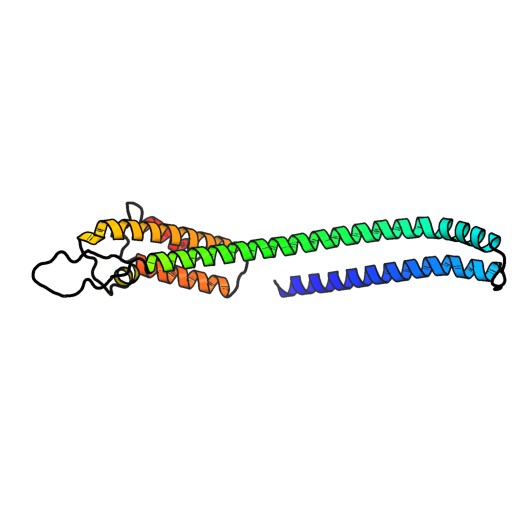-15.409 1.523 11.329 1.00 94.19 166 GLY A C 1
ATOM 1283 O O . GLY A 1 166 ? -15.631 1.151 10.177 1.00 94.19 166 GLY A O 1
ATOM 1284 N N . GLU A 1 167 ? -14.285 2.143 11.679 1.00 95.12 167 GLU A N 1
ATOM 1285 C CA . GLU A 1 167 ? -13.193 2.402 10.734 1.00 95.12 167 GLU A CA 1
ATOM 1286 C C . GLU A 1 167 ? -12.621 1.099 10.166 1.00 95.12 167 GLU A C 1
ATOM 1288 O O . GLU A 1 167 ? -12.379 0.987 8.960 1.00 95.12 167 GLU A O 1
ATOM 1293 N N . TYR A 1 168 ? -12.475 0.076 11.011 1.00 95.81 168 TYR A N 1
ATOM 1294 C CA . TYR A 1 168 ? -12.060 -1.258 10.593 1.00 95.81 168 TYR A CA 1
ATOM 1295 C C . TYR A 1 168 ? -13.046 -1.869 9.596 1.00 95.81 168 TYR A C 1
ATOM 1297 O O . TYR A 1 168 ? -12.638 -2.292 8.517 1.00 95.81 168 TYR A O 1
ATOM 1305 N N . ALA A 1 169 ? -14.343 -1.878 9.913 1.00 95.06 169 ALA A N 1
ATOM 1306 C CA . ALA A 1 169 ? -15.378 -2.434 9.047 1.00 95.06 169 ALA A CA 1
ATOM 1307 C C . ALA A 1 169 ? -15.459 -1.710 7.694 1.00 95.06 169 ALA A C 1
ATOM 1309 O O . ALA A 1 169 ? -15.534 -2.365 6.652 1.00 95.06 169 ALA A O 1
ATOM 1310 N N . ALA A 1 170 ? -15.367 -0.377 7.693 1.00 93.50 170 ALA A N 1
ATOM 1311 C CA . ALA A 1 170 ? -15.314 0.420 6.470 1.00 93.50 170 ALA A CA 1
ATOM 1312 C C . ALA A 1 170 ? -14.066 0.096 5.631 1.00 93.50 170 ALA A C 1
ATOM 1314 O O . ALA A 1 170 ? -14.157 -0.099 4.419 1.00 93.50 170 ALA A O 1
ATOM 1315 N N . THR A 1 171 ? -12.904 -0.045 6.276 1.00 92.81 171 THR A N 1
ATOM 1316 C CA . THR A 1 171 ? -11.655 -0.417 5.595 1.00 92.81 171 THR A CA 1
ATOM 1317 C C . THR A 1 171 ? -11.731 -1.829 5.008 1.00 92.81 171 THR A C 1
ATOM 1319 O O . THR A 1 171 ? -11.262 -2.053 3.893 1.00 92.81 171 THR A O 1
ATOM 1322 N N . VAL A 1 172 ? -12.357 -2.782 5.711 1.00 92.31 172 VAL A N 1
ATOM 1323 C CA . VAL A 1 172 ? -12.610 -4.138 5.195 1.00 92.31 172 VAL A CA 1
ATOM 1324 C C . VAL A 1 172 ? -13.513 -4.091 3.962 1.00 92.31 172 VAL A C 1
ATOM 1326 O O . VAL A 1 172 ? -13.225 -4.783 2.986 1.00 92.31 172 VAL A O 1
ATOM 1329 N N . ALA A 1 173 ? -14.555 -3.255 3.968 1.00 90.88 173 ALA A N 1
ATOM 1330 C CA . ALA A 1 173 ? -15.435 -3.080 2.815 1.00 90.88 173 ALA A CA 1
ATOM 1331 C C . ALA A 1 173 ? -14.682 -2.528 1.593 1.00 90.88 173 ALA A C 1
ATOM 1333 O O . ALA A 1 173 ? -14.747 -3.120 0.517 1.00 90.88 173 ALA A O 1
ATOM 1334 N N . MET A 1 174 ? -13.872 -1.481 1.779 1.00 88.00 174 MET A N 1
ATOM 1335 C CA . MET A 1 174 ? -13.023 -0.939 0.709 1.00 88.00 174 MET A CA 1
ATOM 1336 C C . MET A 1 174 ? -12.008 -1.966 0.191 1.00 88.00 174 MET A C 1
ATOM 1338 O O . MET A 1 174 ? -11.768 -2.059 -1.012 1.00 88.00 174 MET A O 1
ATOM 1342 N N . TYR A 1 175 ? -11.403 -2.748 1.087 1.00 86.75 175 TYR A N 1
ATOM 1343 C CA . TYR A 1 175 ? -10.440 -3.785 0.722 1.00 86.75 175 TYR A CA 1
ATOM 1344 C C . TYR A 1 175 ? -11.093 -4.914 -0.093 1.00 86.75 175 TYR A C 1
ATOM 1346 O O . TYR A 1 175 ? -10.513 -5.385 -1.075 1.00 86.75 175 TYR A O 1
ATOM 1354 N N . ARG A 1 176 ? -12.319 -5.309 0.275 1.00 86.44 176 ARG A N 1
ATOM 1355 C CA . ARG A 1 176 ? -13.133 -6.301 -0.443 1.00 86.44 176 ARG A CA 1
ATOM 1356 C C . ARG A 1 176 ? -13.466 -5.854 -1.866 1.00 86.44 176 ARG A C 1
ATOM 1358 O O . ARG A 1 176 ? -13.425 -6.678 -2.775 1.00 86.44 176 ARG A O 1
ATOM 1365 N N . GLU A 1 177 ? -13.793 -4.578 -2.053 1.00 83.25 177 GLU A N 1
ATOM 1366 C CA . GLU A 1 177 ? -14.153 -4.022 -3.362 1.00 83.25 177 GLU A CA 1
ATOM 1367 C C . GLU A 1 177 ? -12.939 -3.835 -4.280 1.00 83.25 177 GLU A C 1
ATOM 1369 O O . GLU A 1 177 ? -13.027 -4.121 -5.474 1.00 83.25 177 GLU A O 1
ATOM 1374 N N . ASN A 1 178 ? -11.802 -3.393 -3.730 1.00 76.50 178 ASN A N 1
ATOM 1375 C CA . ASN A 1 178 ? -10.689 -2.891 -4.540 1.00 76.50 178 ASN A CA 1
ATOM 1376 C C . ASN A 1 178 ? -9.507 -3.853 -4.696 1.00 76.50 178 ASN A C 1
ATOM 1378 O O . ASN A 1 178 ? -8.779 -3.747 -5.680 1.00 76.50 178 ASN A O 1
ATOM 1382 N N . VAL A 1 179 ? -9.260 -4.755 -3.737 1.00 71.12 179 VAL A N 1
ATOM 1383 C CA . VAL A 1 179 ? -7.940 -5.399 -3.633 1.00 71.12 179 VAL A CA 1
ATOM 1384 C C . VAL A 1 179 ? -7.964 -6.887 -3.982 1.00 71.12 179 VAL A C 1
ATOM 1386 O O . VAL A 1 179 ? -7.251 -7.285 -4.901 1.00 71.12 179 VAL A O 1
ATOM 1389 N N . LEU A 1 180 ? -8.752 -7.741 -3.313 1.00 64.62 180 LEU A N 1
ATOM 1390 C CA . LEU A 1 180 ? -8.730 -9.193 -3.578 1.00 64.62 180 LEU A CA 1
ATOM 1391 C C . LEU A 1 180 ? -10.040 -9.912 -3.175 1.00 64.62 180 LEU A C 1
ATOM 1393 O O . LEU A 1 180 ? -10.555 -9.660 -2.094 1.00 64.62 180 LEU A O 1
ATOM 1397 N N . PRO A 1 181 ? -10.530 -10.905 -3.952 1.00 60.69 181 PRO A N 1
ATOM 1398 C CA . PRO A 1 181 ? -11.757 -11.656 -3.637 1.00 60.69 181 PRO A CA 1
ATOM 1399 C C . PRO A 1 181 ? -11.569 -12.939 -2.784 1.00 60.69 181 PRO A C 1
ATOM 1401 O O . PRO A 1 181 ? -12.493 -13.748 -2.698 1.00 60.69 181 PRO A O 1
ATOM 1404 N N . TYR A 1 182 ? -10.396 -13.193 -2.180 1.00 59.75 182 TYR A N 1
ATOM 1405 C CA . TYR A 1 182 ? -10.072 -14.477 -1.514 1.00 59.75 182 TYR A CA 1
ATOM 1406 C C . TYR A 1 182 ? -9.782 -14.368 0.007 1.00 59.75 182 TYR A C 1
ATOM 1408 O O . TYR A 1 182 ? -10.058 -13.348 0.632 1.00 59.75 182 TYR A O 1
ATOM 1416 N N . TRP A 1 183 ? -9.311 -15.483 0.597 1.00 55.38 183 TRP A N 1
ATOM 1417 C CA . TRP A 1 183 ? -9.189 -15.861 2.024 1.00 55.38 183 TRP A CA 1
ATOM 1418 C C . TRP A 1 183 ? -8.883 -14.747 3.042 1.00 55.38 183 TRP A C 1
ATOM 1420 O O . TRP A 1 183 ? -9.429 -14.777 4.151 1.00 55.38 183 TRP A O 1
ATOM 1430 N N . ASP A 1 184 ? -8.065 -13.762 2.678 1.00 73.19 184 ASP A N 1
ATOM 1431 C CA . ASP A 1 184 ? -7.641 -12.689 3.580 1.00 73.19 184 ASP A CA 1
ATOM 1432 C C . ASP A 1 184 ? -8.826 -11.823 4.034 1.00 73.19 184 ASP A C 1
ATOM 1434 O O . ASP A 1 184 ? -8.984 -11.575 5.230 1.00 73.19 184 ASP A O 1
ATOM 1438 N N . VAL A 1 185 ? -9.747 -11.483 3.120 1.00 84.88 185 VAL A N 1
ATOM 1439 C CA . VAL A 1 185 ? -10.946 -10.679 3.436 1.00 84.88 185 VAL A CA 1
ATOM 1440 C C . VAL A 1 185 ? -11.816 -11.382 4.474 1.00 84.88 185 VAL A C 1
ATOM 1442 O O . VAL A 1 185 ? -12.178 -10.799 5.493 1.00 84.88 185 VAL A O 1
ATOM 1445 N N . ARG A 1 186 ? -12.095 -12.676 4.270 1.00 86.81 186 ARG A N 1
ATOM 1446 C CA . ARG A 1 186 ? -12.944 -13.464 5.182 1.00 86.81 186 ARG A CA 1
ATOM 1447 C C . ARG A 1 186 ? -12.348 -13.576 6.581 1.00 86.81 186 ARG A C 1
ATOM 1449 O O . ARG A 1 186 ? -13.085 -13.746 7.553 1.00 86.81 186 ARG A O 1
ATOM 1456 N N . THR A 1 187 ? -11.023 -13.536 6.692 1.00 89.06 187 THR A N 1
ATOM 1457 C CA . THR A 1 187 ? -10.332 -13.549 7.985 1.00 89.06 187 THR A CA 1
ATOM 1458 C C . THR A 1 187 ? -10.574 -12.239 8.730 1.00 89.06 187 THR A C 1
ATOM 1460 O O . THR A 1 187 ? -10.926 -12.271 9.911 1.00 89.06 187 THR A O 1
ATOM 1463 N N . PHE A 1 188 ? -10.476 -11.105 8.034 1.00 90.88 188 PHE A N 1
ATOM 1464 C CA . PHE A 1 188 ? -10.767 -9.792 8.604 1.00 90.88 188 PHE A CA 1
ATOM 1465 C C . PHE A 1 188 ? -12.250 -9.620 8.958 1.00 90.88 188 PHE A C 1
ATOM 1467 O O . PHE A 1 188 ? -12.574 -9.231 10.078 1.00 90.88 188 PHE A O 1
ATOM 1474 N N . GLU A 1 189 ? -13.166 -10.031 8.082 1.00 92.12 189 GLU A N 1
ATOM 1475 C CA . GLU A 1 189 ? -14.609 -10.010 8.365 1.00 92.12 189 GLU A CA 1
ATOM 1476 C C . GLU A 1 189 ? -14.973 -10.861 9.585 1.00 92.12 189 GLU A C 1
ATOM 1478 O O . GLU A 1 189 ? -15.806 -10.472 10.403 1.00 92.12 189 GLU A O 1
ATOM 1483 N N . ARG A 1 190 ? -14.365 -12.046 9.725 1.00 92.38 190 ARG A N 1
ATOM 1484 C CA . ARG A 1 190 ? -14.598 -12.921 10.881 1.00 92.38 190 ARG A CA 1
ATOM 1485 C C . ARG A 1 190 ? -14.091 -12.283 12.170 1.00 92.38 190 ARG A C 1
ATOM 1487 O O . ARG A 1 190 ? -14.781 -12.355 13.182 1.00 92.38 190 ARG A O 1
ATOM 1494 N N . ARG A 1 191 ? -12.911 -11.657 12.131 1.00 93.88 191 ARG A N 1
ATOM 1495 C CA . ARG A 1 191 ? -12.333 -10.961 13.286 1.00 93.88 191 ARG A CA 1
ATOM 1496 C C . ARG A 1 191 ? -13.196 -9.770 13.704 1.00 93.88 191 ARG A C 1
ATOM 1498 O O . ARG A 1 191 ? -13.587 -9.700 14.864 1.00 93.88 191 ARG A O 1
ATOM 1505 N N . GLY A 1 192 ? -13.579 -8.918 12.751 1.00 94.25 192 GLY A N 1
ATOM 1506 C CA . GLY A 1 192 ? -14.479 -7.787 12.987 1.00 94.25 192 GLY A CA 1
ATOM 1507 C C . GLY A 1 192 ? -15.826 -8.212 13.570 1.00 94.25 192 GLY A C 1
ATOM 1508 O O . GLY A 1 192 ? -16.301 -7.609 14.528 1.00 94.25 192 GLY A O 1
ATOM 1509 N N . ARG A 1 193 ? -16.411 -9.307 13.066 1.00 95.00 193 ARG A N 1
ATOM 1510 C CA . ARG A 1 193 ? -17.647 -9.876 13.630 1.00 95.00 193 ARG A CA 1
ATOM 1511 C C . ARG A 1 193 ? -17.476 -10.378 15.062 1.00 95.00 193 ARG A C 1
ATOM 1513 O O . ARG A 1 193 ? -18.403 -10.239 15.851 1.00 95.00 193 ARG A O 1
ATOM 1520 N N . GLY A 1 194 ? -16.312 -10.930 15.407 1.00 94.38 194 GLY A N 1
ATOM 1521 C CA . GLY A 1 194 ? -15.994 -11.319 16.783 1.00 94.38 194 GLY A CA 1
ATOM 1522 C C . GLY A 1 194 ? -16.017 -10.124 17.740 1.00 94.38 194 GLY A C 1
ATOM 1523 O O . GLY A 1 194 ? -16.683 -10.176 18.770 1.00 94.38 194 GLY A O 1
ATOM 1524 N N . TRP A 1 195 ? -15.363 -9.023 17.365 1.00 95.19 195 TRP A N 1
ATOM 1525 C CA . TRP A 1 195 ? -15.378 -7.777 18.141 1.00 95.19 195 TRP A CA 1
ATOM 1526 C C . TRP A 1 195 ? -16.771 -7.152 18.236 1.00 95.19 195 TRP A C 1
ATOM 1528 O O . TRP A 1 195 ? -17.192 -6.727 19.312 1.00 95.19 195 TRP A O 1
ATOM 1538 N N . LEU A 1 196 ? -17.525 -7.154 17.134 1.00 94.56 196 LEU A N 1
ATOM 1539 C CA . LEU A 1 196 ? -18.906 -6.679 17.122 1.00 94.56 196 LEU A CA 1
ATOM 1540 C C . LEU A 1 196 ? -19.785 -7.480 18.092 1.00 94.56 196 LEU A C 1
ATOM 1542 O O . LEU A 1 196 ? -20.500 -6.887 18.896 1.00 94.56 196 LEU A O 1
ATOM 1546 N N . ALA A 1 197 ? -19.688 -8.813 18.060 1.00 93.88 197 ALA A N 1
ATOM 1547 C CA . ALA A 1 197 ? -20.470 -9.699 18.919 1.00 93.88 197 ALA A CA 1
ATOM 1548 C C . ALA A 1 197 ? -20.189 -9.477 20.414 1.00 93.88 197 ALA A C 1
ATOM 1550 O O . ALA A 1 197 ? -21.107 -9.579 21.223 1.00 93.88 197 ALA A O 1
ATOM 1551 N N . ARG A 1 198 ? -18.947 -9.130 20.776 1.00 91.56 198 ARG A N 1
ATOM 1552 C CA . ARG A 1 198 ? -18.575 -8.754 22.149 1.00 91.56 198 ARG A CA 1
ATOM 1553 C C . ARG A 1 198 ? -19.142 -7.404 22.573 1.00 91.56 198 ARG A C 1
ATOM 1555 O O . ARG A 1 198 ? -19.550 -7.241 23.715 1.00 91.56 198 ARG A O 1
ATOM 1562 N N . LEU A 1 199 ? -19.184 -6.422 21.672 1.00 92.06 199 LEU A N 1
ATOM 1563 C CA . LEU A 1 199 ? -19.697 -5.086 21.994 1.00 92.06 199 LEU A CA 1
ATOM 1564 C C . LEU A 1 199 ? -21.235 -5.037 22.039 1.00 92.06 199 LEU A C 1
ATOM 1566 O O . LEU A 1 199 ? -21.810 -4.242 22.783 1.00 92.06 199 LEU A O 1
ATOM 1570 N N . GLN A 1 200 ? -21.913 -5.885 21.265 1.00 91.00 200 GLN A N 1
ATOM 1571 C CA . GLN A 1 200 ? -23.364 -5.850 21.065 1.00 91.00 200 GLN A CA 1
ATOM 1572 C C . GLN A 1 200 ? -24.204 -5.964 22.359 1.00 91.00 200 GLN A C 1
ATOM 1574 O O . GLN A 1 200 ? -25.130 -5.163 22.514 1.00 91.00 200 GLN A O 1
ATOM 1579 N N . PRO A 1 201 ? -23.879 -6.832 23.341 1.00 90.31 201 PRO A N 1
ATOM 1580 C CA . PRO A 1 201 ? -24.546 -6.854 24.651 1.00 90.31 201 PRO A CA 1
ATOM 1581 C C . PRO A 1 201 ? -24.433 -5.533 25.425 1.00 90.31 201 PRO A C 1
ATOM 1583 O O . PRO A 1 201 ? -25.290 -5.204 26.245 1.00 90.31 201 PRO A O 1
ATOM 1586 N N . HIS A 1 202 ? -23.393 -4.748 25.144 1.00 88.06 202 HIS A N 1
ATOM 1587 C CA . HIS A 1 202 ? -23.109 -3.469 25.785 1.00 88.06 202 HIS A CA 1
ATOM 1588 C C . HIS A 1 202 ? -23.598 -2.266 24.969 1.00 88.06 202 HIS A C 1
ATOM 1590 O O . HIS A 1 202 ? -23.263 -1.131 25.310 1.00 88.06 202 HIS A O 1
ATOM 1596 N N . ALA A 1 203 ? -24.437 -2.465 23.945 1.00 85.62 203 ALA A N 1
ATOM 1597 C CA . ALA A 1 203 ? -24.966 -1.381 23.113 1.00 85.62 203 ALA A CA 1
ATOM 1598 C C . ALA A 1 203 ? -25.661 -0.268 23.920 1.00 85.62 203 ALA A C 1
ATOM 1600 O O . ALA A 1 203 ? -25.558 0.900 23.563 1.00 85.62 203 ALA A O 1
ATOM 1601 N N . GLY A 1 204 ? -26.299 -0.597 25.051 1.00 83.19 204 GLY A N 1
ATOM 1602 C CA . GLY A 1 204 ? -26.913 0.396 25.946 1.00 83.19 204 GLY A CA 1
ATOM 1603 C C . GLY A 1 204 ? -25.920 1.306 26.684 1.00 83.19 204 GLY A C 1
ATOM 1604 O O . GLY A 1 204 ? -26.330 2.266 27.334 1.00 83.19 204 GLY A O 1
ATOM 1605 N N . SER A 1 205 ? -24.620 1.009 26.621 1.00 81.62 205 SER A N 1
ATOM 1606 C CA . SER A 1 205 ? -23.556 1.870 27.147 1.00 81.62 205 SER A CA 1
ATOM 1607 C C . SER A 1 205 ? -23.024 2.872 26.117 1.00 81.62 205 SER A C 1
ATOM 1609 O O . SER A 1 205 ? -22.381 3.845 26.508 1.00 81.62 205 SER A O 1
ATOM 1611 N N . LEU A 1 206 ? -23.318 2.654 24.831 1.00 80.31 206 LEU A N 1
ATOM 1612 C CA . LEU A 1 206 ? -22.979 3.556 23.736 1.00 80.31 206 LEU A CA 1
ATOM 1613 C C . LEU A 1 206 ? -23.988 4.713 23.703 1.00 80.31 206 LEU A C 1
ATOM 1615 O O . LEU A 1 206 ? -25.190 4.512 23.878 1.00 80.31 206 LEU A O 1
ATOM 1619 N N . GLU A 1 207 ? -23.513 5.937 23.490 1.00 75.00 207 GLU A N 1
ATOM 1620 C CA . GLU A 1 207 ? -24.385 7.115 23.444 1.00 75.00 207 GLU A CA 1
ATOM 1621 C C . GLU A 1 207 ? -25.356 7.075 22.253 1.00 75.00 207 GLU A C 1
ATOM 1623 O O . GLU A 1 207 ? -24.983 6.654 21.159 1.00 75.00 207 GLU A O 1
ATOM 1628 N N . GLY A 1 208 ? -26.586 7.570 22.464 1.00 70.75 208 GLY A N 1
ATOM 1629 C CA . GLY A 1 208 ? -27.564 7.984 21.444 1.00 70.75 208 GLY A CA 1
ATOM 1630 C C . GLY A 1 208 ? -27.808 7.010 20.284 1.00 70.75 208 GLY A C 1
ATOM 1631 O O . GLY A 1 208 ? -28.796 6.282 20.273 1.00 70.75 208 GLY A O 1
ATOM 1632 N N . MET A 1 209 ? -26.922 7.038 19.285 1.00 68.75 209 MET A N 1
ATOM 1633 C CA . MET A 1 209 ? -26.986 6.257 18.043 1.00 68.75 209 MET A CA 1
ATOM 1634 C C . MET A 1 209 ? -26.189 4.942 18.083 1.00 68.75 209 MET A C 1
ATOM 1636 O O . MET A 1 209 ? -25.995 4.327 17.038 1.00 68.75 209 MET A O 1
ATOM 1640 N N . GLY A 1 210 ? -25.743 4.479 19.254 1.00 79.06 210 GLY A N 1
ATOM 1641 C CA . GLY A 1 210 ? -24.933 3.262 19.391 1.00 79.06 210 GLY A CA 1
ATOM 1642 C C . GLY A 1 210 ? -25.489 2.040 18.652 1.00 79.06 210 GLY A C 1
ATOM 1643 O O . GLY A 1 210 ? -24.769 1.404 17.895 1.00 79.06 210 GLY A O 1
ATOM 1644 N N . VAL A 1 211 ? -26.788 1.754 18.782 1.00 83.12 211 VAL A N 1
ATOM 1645 C CA . VAL A 1 211 ? -27.435 0.617 18.095 1.00 83.12 211 VAL A CA 1
ATOM 1646 C C . VAL A 1 211 ? -27.386 0.762 16.569 1.00 83.12 211 VAL A C 1
ATOM 1648 O O . VAL A 1 211 ? -27.121 -0.208 15.865 1.00 83.12 211 VAL A O 1
ATOM 1651 N N . VAL A 1 212 ? -27.601 1.978 16.058 1.00 86.38 212 VAL A N 1
ATOM 1652 C CA . VAL A 1 212 ? -27.544 2.268 14.618 1.00 86.38 212 VAL A CA 1
ATOM 1653 C C . VAL A 1 212 ? -26.113 2.125 14.108 1.00 86.38 212 VAL A C 1
ATOM 1655 O O . VAL A 1 212 ? -25.896 1.503 13.074 1.00 86.38 212 VAL A O 1
ATOM 1658 N N . ALA A 1 213 ? -25.132 2.637 14.854 1.00 86.94 213 ALA A N 1
ATOM 1659 C CA . ALA A 1 213 ? -23.723 2.492 14.512 1.00 86.94 213 ALA A CA 1
ATOM 1660 C C . ALA A 1 213 ? -23.322 1.012 14.425 1.00 86.94 213 ALA A C 1
ATOM 1662 O O . ALA A 1 213 ? -22.725 0.605 13.435 1.00 86.94 213 ALA A O 1
ATOM 1663 N N . LEU A 1 214 ? -23.720 0.185 15.398 1.00 91.25 214 LEU A N 1
ATOM 1664 C CA . LEU A 1 214 ? -23.452 -1.257 15.365 1.00 91.25 214 LEU A CA 1
ATOM 1665 C C . LEU A 1 214 ? -24.102 -1.951 14.158 1.00 91.25 214 LEU A C 1
ATOM 1667 O O . LEU A 1 214 ? -23.467 -2.805 13.546 1.00 91.25 214 LEU A O 1
ATOM 1671 N N . ALA A 1 215 ? -25.320 -1.558 13.774 1.00 90.88 215 ALA A N 1
ATOM 1672 C CA . ALA A 1 215 ? -25.982 -2.093 12.582 1.00 90.88 215 ALA A CA 1
ATOM 1673 C C . ALA A 1 215 ? -25.250 -1.705 11.283 1.00 90.88 215 ALA A C 1
ATOM 1675 O O . ALA A 1 215 ? -25.081 -2.532 10.390 1.00 90.88 215 ALA A O 1
ATOM 1676 N N . VAL A 1 216 ? -24.758 -0.465 11.186 1.00 91.94 216 VAL A N 1
ATOM 1677 C CA . VAL A 1 216 ? -23.941 -0.016 10.045 1.00 91.94 216 VAL A CA 1
ATOM 1678 C C . VAL A 1 216 ? -22.623 -0.792 9.980 1.00 91.94 216 VAL A C 1
ATOM 1680 O O . VAL A 1 216 ? -22.211 -1.212 8.899 1.00 91.94 216 VAL A O 1
ATOM 1683 N N . ILE A 1 217 ? -21.970 -1.021 11.120 1.00 93.38 217 ILE A N 1
ATOM 1684 C CA . ILE A 1 217 ? -20.746 -1.833 11.212 1.00 93.38 217 ILE A CA 1
ATOM 1685 C C . ILE A 1 217 ? -21.013 -3.259 10.730 1.00 93.38 217 ILE A C 1
ATOM 1687 O O . ILE A 1 217 ? -20.246 -3.805 9.937 1.00 93.38 217 ILE A O 1
ATOM 1691 N N . GLU A 1 218 ? -22.115 -3.856 11.184 1.00 94.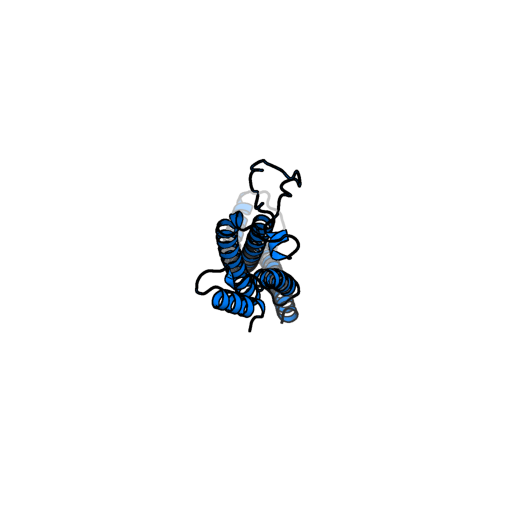25 218 GLU A N 1
ATOM 1692 C CA . GLU A 1 218 ? -22.526 -5.195 10.778 1.00 94.25 218 GLU A CA 1
ATOM 1693 C C . GLU A 1 218 ? -22.706 -5.305 9.261 1.00 94.25 218 GLU A C 1
ATOM 1695 O O . GLU A 1 218 ? -22.180 -6.233 8.645 1.00 94.25 218 GLU A O 1
ATOM 1700 N N . HIS A 1 219 ? -23.390 -4.331 8.663 1.00 93.62 219 HIS A N 1
ATOM 1701 C CA . HIS A 1 219 ? -23.619 -4.251 7.223 1.00 93.62 219 HIS A CA 1
ATOM 1702 C C . HIS A 1 219 ? -22.297 -4.225 6.436 1.00 93.62 219 HIS A C 1
ATOM 1704 O O . HIS A 1 219 ? -22.063 -5.083 5.583 1.00 93.62 219 HIS A O 1
ATOM 1710 N N . HIS A 1 220 ? -21.355 -3.350 6.814 1.0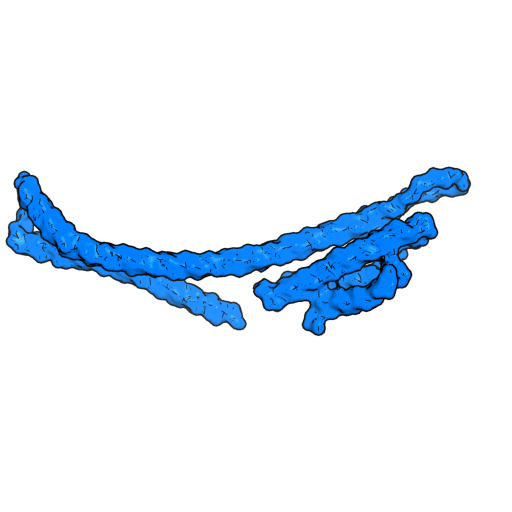0 92.12 220 HIS A N 1
ATOM 1711 C CA . HIS A 1 220 ? -20.034 -3.276 6.174 1.00 92.12 220 HIS A CA 1
ATOM 1712 C C . HIS A 1 220 ? -19.250 -4.598 6.264 1.00 92.12 220 HIS A C 1
ATOM 1714 O O . HIS A 1 220 ? -18.615 -5.017 5.287 1.00 92.12 220 HIS A O 1
ATOM 1720 N N . LEU A 1 221 ? -19.310 -5.276 7.418 1.00 91.81 221 LEU A N 1
ATOM 1721 C CA . LEU A 1 221 ? -18.629 -6.555 7.652 1.00 91.81 221 LEU A CA 1
ATOM 1722 C C . LEU A 1 221 ? -19.255 -7.728 6.892 1.00 91.81 221 LEU A C 1
ATOM 1724 O O . LEU A 1 221 ? -18.551 -8.697 6.608 1.00 91.81 221 LEU A O 1
ATOM 1728 N N . ARG A 1 222 ? -20.557 -7.677 6.595 1.00 88.31 222 ARG A N 1
ATOM 1729 C CA . ARG A 1 222 ? -21.247 -8.696 5.791 1.00 88.31 222 ARG A CA 1
ATOM 1730 C C . ARG A 1 222 ? -21.094 -8.460 4.291 1.00 88.31 222 ARG A C 1
ATOM 1732 O O . ARG A 1 222 ? -21.150 -9.423 3.532 1.00 88.31 222 ARG A O 1
ATOM 1739 N N . GLY A 1 223 ? -20.867 -7.209 3.887 1.00 81.50 223 GLY A N 1
ATOM 1740 C CA . GLY A 1 223 ? -20.873 -6.819 2.477 1.00 81.50 223 GLY A CA 1
ATOM 1741 C C . GLY A 1 223 ? -22.250 -6.935 1.834 1.00 81.50 223 GLY A C 1
ATOM 1742 O O . GLY A 1 223 ? -22.333 -7.168 0.630 1.00 81.50 223 GLY A O 1
ATOM 1743 N N . GLU A 1 224 ? -23.289 -6.831 2.663 1.00 69.94 224 GLU A N 1
ATOM 1744 C CA . GLU A 1 224 ? -24.683 -6.650 2.245 1.00 69.94 224 GLU A CA 1
ATOM 1745 C C . GLU A 1 224 ? -24.967 -5.172 1.994 1.00 69.94 224 GLU A C 1
ATOM 1747 O O . GLU A 1 224 ? -24.129 -4.353 2.434 1.00 69.94 224 GLU A O 1
#

Foldseek 3Di:
DVVVVVVVVVVVVVVLVVVVVVLVVVLVVQLCVLVVVVCVVVPNDDDPDVVVVVVSCCSSCVRSVVVVVVSVVVVVVSVVVVVVVVVVVVVLVVVLVVLVVLLVVLVVVLVVLQQDWPFDPPPDDDDPPPRPGQGLVCVLVVVDPDDPVCLVVNLVSLQVSLVSLLVNLQSLLVSCVRRDVDDVSLVSLVVSVVSLSSSVVVLVSHPDCSVVSSVSSNCSSVVD